Protein AF-A0A352HRP2-F1 (afdb_monomer_lite)

Foldseek 3Di:
DDPLQVLLQLLLLLLLLVLLQVVLVVQAAEDEDDDPSNVSSVVSVVVDDPVSSVLSNVLSNQCNVVQCVFFVVSRPHDHFYWYKYADDVVVVQVFAQFGIKTATDVVRAIAGEREEEQDDAQDDDDDDLPDQSCCRQQNDGFDPQLNVQCVQLRVVVVVCVVVVDDPVRDDCCPVSPVVSNVVSVVVRLVVVCVVDVCRVVSNCCNRRHPDKHWYWYQNVVVSHIDIDTDCPPVSTRDDDPDDDDDPVPD

Radius of gyration: 22.16 Å; chains: 1; bounding box: 52×43×59 Å

Structure (mmCIF, N/CA/C/O backbone):
data_AF-A0A352HRP2-F1
#
_entry.id   AF-A0A352HRP2-F1
#
loop_
_atom_site.group_PDB
_atom_site.id
_atom_site.type_symbol
_atom_site.label_atom_id
_atom_site.label_alt_id
_atom_site.label_comp_id
_atom_site.label_asym_id
_atom_site.label_entity_id
_atom_site.label_seq_id
_atom_site.pdbx_PDB_ins_code
_atom_site.Cartn_x
_atom_site.Cartn_y
_atom_site.Cartn_z
_atom_site.occupancy
_atom_site.B_iso_or_equiv
_atom_site.auth_seq_id
_atom_site.auth_comp_id
_atom_site.auth_asym_id
_atom_site.auth_atom_id
_atom_site.pdbx_PDB_model_num
ATOM 1 N N . MET A 1 1 ? -6.940 12.998 6.290 1.00 49.03 1 MET A N 1
ATOM 2 C CA . MET A 1 1 ? -5.876 13.342 5.322 1.00 49.03 1 MET A CA 1
ATOM 3 C C . MET A 1 1 ? -6.320 14.594 4.595 1.00 49.03 1 MET A C 1
ATOM 5 O O . MET A 1 1 ? -7.500 14.680 4.282 1.00 49.03 1 MET A O 1
ATOM 9 N N . SER A 1 2 ? -5.443 15.579 4.404 1.00 55.41 2 SER A N 1
ATOM 10 C CA . SER A 1 2 ? -5.774 16.755 3.590 1.00 55.41 2 SER A CA 1
ATOM 11 C C . SER A 1 2 ? -5.781 16.376 2.104 1.00 55.41 2 SER A C 1
ATOM 13 O O . SER A 1 2 ? -5.046 15.472 1.700 1.00 55.41 2 SER A O 1
ATOM 15 N N . SER A 1 3 ? -6.570 17.076 1.286 1.00 65.19 3 SER A N 1
ATOM 16 C CA . SER A 1 3 ? -6.566 16.924 -0.181 1.00 65.19 3 SER A CA 1
ATOM 17 C C . SER A 1 3 ? -5.154 17.057 -0.767 1.00 65.19 3 SER A C 1
ATOM 19 O O . SER A 1 3 ? -4.771 16.294 -1.647 1.00 65.19 3 SER A O 1
ATOM 21 N N . LYS A 1 4 ? -4.339 17.953 -0.193 1.00 72.00 4 LYS A N 1
ATOM 22 C CA . LYS A 1 4 ? -2.936 18.164 -0.569 1.00 72.00 4 LYS A CA 1
ATOM 23 C C . LYS A 1 4 ? -2.068 16.917 -0.369 1.00 72.00 4 LYS A C 1
ATOM 25 O O . LYS A 1 4 ? -1.316 16.566 -1.266 1.00 72.00 4 LYS A O 1
ATOM 30 N N . SER A 1 5 ? -2.181 16.226 0.770 1.00 70.19 5 SER A N 1
ATOM 31 C CA . SER A 1 5 ? -1.398 15.003 1.022 1.00 70.19 5 SER A CA 1
ATOM 32 C C . SER A 1 5 ? -1.780 13.869 0.072 1.00 70.19 5 SER A C 1
ATOM 34 O O . SER A 1 5 ? -0.910 13.102 -0.326 1.00 70.19 5 SER A O 1
ATOM 36 N N . ASN A 1 6 ? -3.063 13.763 -0.280 1.00 77.81 6 ASN A N 1
ATOM 37 C CA . ASN A 1 6 ? -3.549 12.727 -1.186 1.00 77.81 6 ASN A CA 1
ATOM 38 C C . ASN A 1 6 ? -3.064 12.964 -2.625 1.00 77.81 6 ASN A C 1
ATOM 40 O O . ASN A 1 6 ? -2.582 12.047 -3.280 1.00 77.81 6 ASN A O 1
ATOM 44 N N . ASN A 1 7 ? -3.120 14.216 -3.090 1.00 86.19 7 ASN A N 1
ATOM 45 C CA . ASN A 1 7 ? -2.631 14.578 -4.420 1.00 86.19 7 ASN A CA 1
ATOM 46 C C . ASN A 1 7 ? -1.117 14.380 -4.548 1.00 86.19 7 ASN A C 1
ATOM 48 O O . ASN A 1 7 ? -0.657 13.904 -5.574 1.00 86.19 7 ASN A O 1
ATOM 52 N N . GLN A 1 8 ? -0.343 14.683 -3.504 1.00 89.88 8 GLN A N 1
ATOM 53 C CA . GLN A 1 8 ? 1.105 14.452 -3.512 1.00 89.88 8 GLN A CA 1
ATOM 54 C C . GLN A 1 8 ? 1.446 12.954 -3.604 1.00 89.88 8 GLN A C 1
ATOM 56 O O . GLN A 1 8 ? 2.334 12.584 -4.361 1.00 89.88 8 GLN A O 1
ATOM 61 N N . GLY A 1 9 ? 0.706 12.081 -2.905 1.00 91.44 9 GLY A N 1
ATOM 62 C CA . GLY A 1 9 ? 0.859 10.625 -3.047 1.00 91.44 9 GLY A CA 1
ATOM 63 C C . GLY A 1 9 ? 0.605 10.149 -4.479 1.00 91.44 9 GLY A C 1
ATOM 64 O O . GLY A 1 9 ? 1.473 9.531 -5.084 1.00 91.44 9 GLY A O 1
ATOM 65 N N . ARG A 1 10 ? -0.529 10.553 -5.061 1.00 93.88 10 ARG A N 1
ATOM 66 C CA . ARG A 1 10 ? -0.912 10.202 -6.438 1.00 93.88 10 ARG A CA 1
ATOM 67 C C . ARG A 1 10 ? 0.035 10.757 -7.501 1.00 93.88 10 ARG A C 1
ATOM 69 O O . ARG A 1 10 ? 0.346 10.088 -8.479 1.00 93.88 10 ARG A O 1
ATOM 76 N N . ALA A 1 11 ? 0.529 11.976 -7.314 1.00 96.06 11 ALA A N 1
ATOM 77 C CA . ALA A 1 11 ? 1.538 12.542 -8.200 1.00 96.06 11 ALA A CA 1
ATOM 78 C C . ALA A 1 11 ? 2.861 11.759 -8.125 1.00 96.06 11 ALA A C 1
ATOM 80 O O . ALA A 1 11 ? 3.539 11.592 -9.138 1.00 96.06 11 ALA A O 1
ATOM 81 N N . TYR A 1 12 ? 3.220 11.248 -6.945 1.00 96.00 12 TYR A N 1
ATOM 82 C CA . TYR A 1 12 ? 4.397 10.401 -6.782 1.00 96.00 12 TYR A CA 1
ATOM 83 C C . TYR A 1 12 ? 4.200 9.007 -7.399 1.00 96.00 12 TYR A C 1
ATOM 85 O O . TYR A 1 12 ? 5.107 8.514 -8.061 1.00 96.00 12 TYR A O 1
ATOM 93 N N . GLU A 1 13 ? 3.004 8.412 -7.298 1.00 96.88 13 GLU A N 1
ATOM 94 C CA . GLU A 1 13 ? 2.640 7.188 -8.037 1.00 96.88 13 GLU A CA 1
ATOM 95 C C . GLU A 1 13 ? 2.830 7.367 -9.550 1.00 96.88 13 GLU A C 1
ATOM 97 O O . GLU A 1 13 ? 3.444 6.521 -10.199 1.00 96.88 13 GLU A O 1
ATOM 102 N N . TYR A 1 14 ? 2.381 8.499 -10.106 1.00 98.00 14 TYR A N 1
ATOM 103 C CA . TYR A 1 14 ? 2.608 8.831 -11.514 1.00 98.00 14 TYR A CA 1
ATOM 104 C C . TYR A 1 14 ? 4.106 8.886 -11.852 1.00 98.00 14 TYR A C 1
ATOM 106 O O . TYR A 1 14 ? 4.542 8.264 -12.818 1.00 98.00 14 TYR A O 1
ATOM 114 N N . ALA A 1 15 ? 4.910 9.579 -11.040 1.00 97.81 15 ALA A N 1
ATOM 115 C CA . ALA A 1 15 ? 6.357 9.668 -11.243 1.00 97.81 15 ALA A CA 1
ATOM 116 C C . ALA A 1 15 ? 7.042 8.291 -11.204 1.00 97.81 15 ALA A C 1
ATOM 118 O O . ALA A 1 15 ? 7.870 7.992 -12.062 1.00 97.81 15 ALA A O 1
ATOM 119 N N . CYS A 1 16 ? 6.675 7.441 -10.240 1.00 98.12 16 CYS A N 1
ATOM 120 C CA . CYS A 1 16 ? 7.191 6.078 -10.115 1.00 98.12 16 CYS A CA 1
ATOM 121 C C . CYS A 1 16 ? 6.822 5.200 -11.313 1.00 98.12 16 CYS A C 1
ATOM 123 O O . CYS A 1 16 ? 7.682 4.474 -11.804 1.00 98.12 16 CYS A O 1
ATOM 125 N N . LEU A 1 17 ? 5.581 5.281 -11.802 1.00 98.56 17 LEU A N 1
ATOM 126 C CA . LEU A 1 17 ? 5.139 4.514 -12.967 1.00 98.56 17 LEU A CA 1
ATOM 127 C C . LEU A 1 17 ? 5.932 4.883 -14.224 1.00 98.56 17 LEU A C 1
ATOM 129 O O . LEU A 1 17 ? 6.364 3.994 -14.951 1.00 98.56 17 LEU A O 1
ATOM 133 N N . HIS A 1 18 ? 6.128 6.180 -14.472 1.00 98.56 18 HIS A N 1
ATOM 134 C CA . HIS A 1 18 ? 6.875 6.652 -15.642 1.00 98.56 18 HIS A CA 1
ATOM 135 C C . HIS A 1 18 ? 8.368 6.345 -15.531 1.00 98.56 18 HIS A C 1
ATOM 137 O O . HIS A 1 18 ? 8.940 5.831 -16.481 1.00 98.56 18 HIS A O 1
ATOM 143 N N . ALA A 1 19 ? 8.985 6.538 -14.359 1.00 98.12 19 ALA A N 1
ATOM 144 C CA . ALA A 1 19 ? 10.383 6.152 -14.151 1.00 98.12 19 ALA A CA 1
ATOM 145 C C . ALA A 1 19 ? 10.606 4.645 -14.364 1.00 98.12 19 ALA A C 1
ATOM 147 O O . ALA A 1 19 ? 11.613 4.244 -14.945 1.00 98.12 19 ALA A O 1
ATOM 148 N N . LEU A 1 20 ? 9.656 3.816 -13.920 1.00 98.25 20 LEU A N 1
ATOM 149 C CA . LEU A 1 20 ? 9.670 2.380 -14.167 1.00 98.25 20 LEU A CA 1
ATOM 150 C C . LEU A 1 20 ? 9.515 2.066 -15.656 1.00 98.25 20 LEU A C 1
ATOM 152 O O . LEU A 1 20 ? 10.282 1.269 -16.187 1.00 98.25 20 LEU A O 1
ATOM 156 N N . HIS A 1 21 ? 8.551 2.690 -16.333 1.00 98.38 21 HIS A N 1
ATOM 157 C CA . HIS A 1 21 ? 8.329 2.485 -17.764 1.00 98.38 21 HIS A CA 1
ATOM 158 C C . HIS A 1 21 ? 9.554 2.860 -18.595 1.00 98.38 21 HIS A C 1
ATOM 160 O O . HIS A 1 21 ? 9.981 2.042 -19.408 1.00 98.38 21 HIS A O 1
ATOM 166 N N . ASP A 1 22 ? 10.155 4.021 -18.346 1.00 97.94 22 ASP A N 1
ATOM 167 C CA . ASP A 1 22 ? 11.360 4.480 -19.041 1.00 97.94 22 ASP A CA 1
ATOM 168 C C . ASP A 1 22 ? 12.529 3.507 -18.823 1.00 97.94 22 ASP A C 1
ATOM 170 O O . ASP A 1 22 ? 13.188 3.085 -19.776 1.00 97.94 22 ASP A O 1
ATOM 174 N N . ALA A 1 23 ? 12.761 3.100 -17.568 1.00 97.00 23 ALA A N 1
ATOM 175 C CA . ALA A 1 23 ? 13.856 2.201 -17.213 1.00 97.00 23 ALA A CA 1
ATOM 176 C C . ALA A 1 23 ? 13.685 0.793 -17.807 1.00 97.00 23 ALA A C 1
ATOM 178 O O . ALA A 1 23 ? 14.658 0.203 -18.271 1.00 97.00 23 ALA A O 1
ATOM 179 N N . VAL A 1 24 ? 12.463 0.251 -17.818 1.00 96.50 24 VAL A N 1
ATOM 180 C CA . VAL A 1 24 ? 12.182 -1.066 -18.412 1.00 96.50 24 VAL A CA 1
ATOM 181 C C . VAL A 1 24 ? 12.226 -0.999 -19.939 1.00 96.50 24 VAL A C 1
ATOM 183 O O . VAL A 1 24 ? 12.806 -1.886 -20.562 1.00 96.50 24 VAL A O 1
ATOM 186 N N . SER A 1 25 ? 11.677 0.059 -20.545 1.00 96.62 25 SER A N 1
ATOM 187 C CA . SER A 1 25 ? 11.631 0.231 -22.007 1.00 96.62 25 SER A CA 1
ATOM 188 C C . SER A 1 25 ? 13.016 0.358 -22.641 1.00 96.62 25 SER A C 1
ATOM 190 O O . SER A 1 25 ? 13.181 0.060 -23.822 1.00 96.62 25 SER A O 1
ATOM 192 N N . ALA A 1 26 ? 14.026 0.762 -21.865 1.00 95.12 26 ALA A N 1
ATOM 193 C CA . ALA A 1 26 ? 15.423 0.743 -22.292 1.00 95.12 26 ALA A CA 1
ATOM 194 C C . ALA A 1 26 ? 16.007 -0.680 -22.425 1.00 95.12 26 ALA A C 1
ATOM 196 O O . ALA A 1 26 ? 17.040 -0.854 -23.068 1.00 95.12 26 ALA A O 1
ATOM 197 N N . LEU A 1 27 ? 15.372 -1.687 -21.815 1.00 93.44 27 LEU A N 1
ATOM 198 C CA . LEU A 1 27 ? 15.860 -3.068 -21.742 1.00 93.44 27 LEU A CA 1
ATOM 199 C C . LEU A 1 27 ? 15.003 -4.044 -22.556 1.00 93.44 27 LEU A C 1
ATOM 201 O O . LEU A 1 27 ? 15.537 -4.978 -23.151 1.00 93.44 27 LEU A O 1
ATOM 205 N N . ARG A 1 28 ? 13.679 -3.859 -22.555 1.00 94.38 28 ARG A N 1
ATOM 206 C CA . ARG A 1 28 ? 12.708 -4.768 -23.180 1.00 94.38 28 ARG A CA 1
ATOM 207 C C . ARG A 1 28 ? 11.367 -4.070 -23.450 1.00 94.38 28 ARG A C 1
ATOM 209 O O . ARG A 1 28 ? 11.132 -2.987 -22.915 1.00 94.38 28 ARG A O 1
ATOM 216 N N . PRO A 1 29 ? 10.447 -4.676 -24.221 1.00 96.69 29 PRO A N 1
ATOM 217 C CA . PRO A 1 29 ? 9.126 -4.098 -24.445 1.00 96.69 29 PRO A CA 1
ATOM 218 C C . PRO A 1 29 ? 8.336 -3.907 -23.139 1.00 96.69 29 PRO A C 1
ATOM 220 O O . PRO A 1 29 ? 8.137 -4.845 -22.362 1.00 96.69 29 PRO A O 1
ATOM 223 N N . ALA A 1 30 ? 7.835 -2.692 -22.923 1.00 97.44 30 ALA A N 1
ATOM 224 C CA . ALA A 1 30 ? 6.934 -2.358 -21.827 1.00 97.44 30 ALA A CA 1
ATOM 225 C C . ALA A 1 30 ? 5.924 -1.293 -22.251 1.00 97.44 30 ALA A C 1
ATOM 227 O O . ALA A 1 30 ? 6.210 -0.425 -23.079 1.00 97.44 30 ALA A O 1
ATOM 228 N N . GLN A 1 31 ? 4.741 -1.338 -21.646 1.00 98.00 31 GLN A N 1
ATOM 229 C CA . GLN A 1 31 ? 3.686 -0.366 -21.892 1.00 98.00 31 GLN A CA 1
ATOM 230 C C . GLN A 1 31 ? 3.001 0.057 -20.598 1.00 98.00 31 GLN A C 1
ATOM 232 O O . GLN A 1 31 ? 2.797 -0.746 -19.685 1.00 98.00 31 GLN A O 1
ATOM 237 N N . ILE A 1 32 ? 2.592 1.322 -20.555 1.00 98.56 32 ILE A N 1
ATOM 238 C CA . ILE A 1 32 ? 1.683 1.813 -19.527 1.00 98.56 32 ILE A CA 1
ATOM 239 C C . ILE A 1 32 ? 0.249 1.522 -19.968 1.00 98.56 32 ILE A C 1
ATOM 241 O O . ILE A 1 32 ? -0.206 2.024 -20.995 1.00 98.56 32 ILE A O 1
ATOM 245 N N . VAL A 1 33 ? -0.479 0.746 -19.168 1.00 97.69 33 VAL A N 1
ATOM 246 C CA . VAL A 1 33 ? -1.916 0.531 -19.355 1.00 97.69 33 VAL A CA 1
ATOM 247 C C . VAL A 1 33 ? -2.664 1.614 -18.580 1.00 97.69 33 VAL A C 1
ATOM 249 O O . VAL A 1 33 ? -2.599 1.686 -17.352 1.00 97.69 33 VAL A O 1
ATOM 252 N N . THR A 1 34 ? -3.359 2.494 -19.299 1.00 96.69 34 THR A N 1
ATOM 253 C CA . 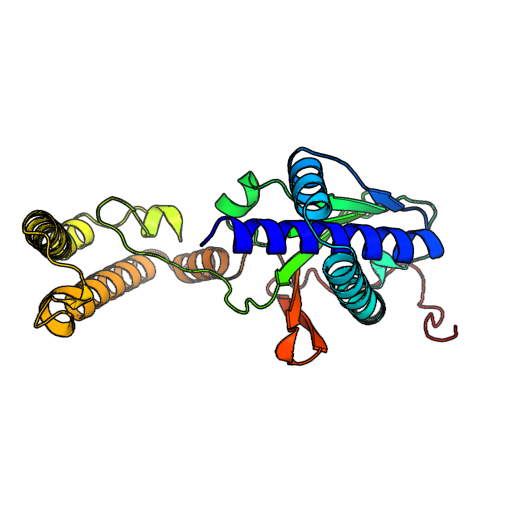THR A 1 34 ? -4.072 3.630 -18.704 1.00 96.69 34 THR A CA 1
ATOM 254 C C . THR A 1 34 ? -5.464 3.232 -18.209 1.00 96.69 34 THR A C 1
ATOM 256 O O . THR A 1 34 ? -6.135 2.365 -18.769 1.00 96.69 34 THR A O 1
ATOM 259 N N . ASN A 1 35 ? -5.900 3.862 -17.119 1.00 95.00 35 ASN A N 1
ATOM 260 C CA . ASN A 1 35 ? -7.219 3.698 -16.509 1.00 95.00 35 ASN A CA 1
ATOM 261 C C . ASN A 1 35 ? -7.581 4.964 -15.699 1.00 95.00 35 ASN A C 1
ATOM 263 O O . ASN A 1 35 ? -6.801 5.912 -15.632 1.00 95.00 35 ASN A O 1
ATOM 267 N N . GLY A 1 36 ? -8.736 4.975 -15.025 1.00 94.88 36 GLY A N 1
ATOM 268 C CA . GLY A 1 36 ? -9.158 6.139 -14.232 1.00 94.88 36 GLY A CA 1
ATOM 269 C C . GLY A 1 36 ? -8.197 6.528 -13.092 1.00 94.88 36 GLY A C 1
ATOM 270 O O . GLY A 1 36 ? -8.068 7.716 -12.779 1.00 94.88 36 GLY A O 1
ATOM 271 N N . SER A 1 37 ? -7.481 5.566 -12.494 1.00 94.75 37 SER A N 1
ATOM 272 C CA . SER A 1 37 ? -6.441 5.864 -11.496 1.00 94.75 37 SER A CA 1
ATOM 273 C C . SER A 1 37 ? -5.237 6.546 -12.133 1.00 94.75 37 SER A C 1
ATOM 275 O O . SER A 1 37 ? -4.736 7.524 -11.581 1.00 94.75 37 SER A O 1
ATOM 277 N N . TYR A 1 38 ? -4.819 6.100 -13.322 1.00 97.19 38 TYR A N 1
ATOM 278 C CA . TYR A 1 38 ? -3.782 6.775 -14.102 1.00 97.19 38 TYR A CA 1
ATOM 279 C C . TYR A 1 38 ? -4.152 8.234 -14.389 1.00 97.19 38 TYR A C 1
ATOM 281 O O . TYR A 1 38 ? -3.348 9.129 -14.134 1.00 97.19 38 TYR A O 1
ATOM 289 N N . ASP A 1 39 ? -5.377 8.497 -14.852 1.00 96.88 39 ASP A N 1
ATOM 290 C CA . ASP A 1 39 ? -5.823 9.860 -15.169 1.00 96.88 39 ASP A CA 1
ATOM 291 C C . ASP A 1 39 ? -5.860 10.756 -13.924 1.00 96.88 39 ASP A C 1
ATOM 293 O O . ASP A 1 39 ? -5.476 11.931 -13.963 1.00 96.88 39 ASP A O 1
ATOM 297 N N . THR A 1 40 ? -6.261 10.188 -12.785 1.00 95.19 40 THR A N 1
ATOM 298 C CA . THR A 1 40 ? -6.261 10.888 -11.496 1.00 95.19 40 THR A CA 1
ATOM 299 C C . THR A 1 40 ? -4.836 11.212 -11.040 1.00 95.19 40 THR A C 1
ATOM 301 O O . THR A 1 40 ? -4.560 12.338 -10.617 1.00 95.19 40 THR A O 1
ATOM 304 N N . ALA A 1 41 ? -3.916 10.253 -11.154 1.00 96.50 41 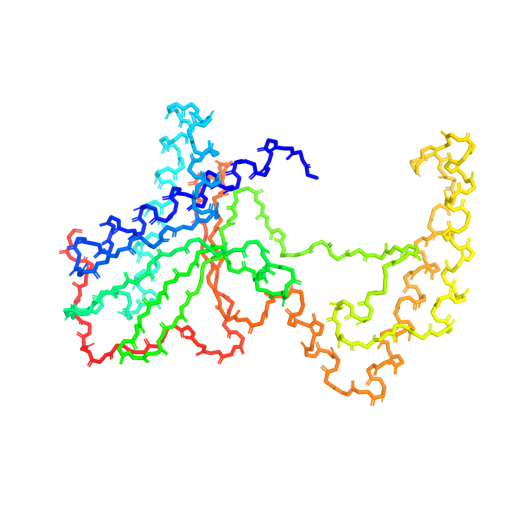ALA A N 1
ATOM 305 C CA . ALA A 1 41 ? -2.509 10.424 -10.810 1.00 96.50 41 ALA A CA 1
ATOM 306 C C . ALA A 1 41 ? -1.817 11.450 -11.717 1.00 96.50 41 ALA A C 1
ATOM 308 O O . ALA A 1 41 ? -1.120 12.339 -11.227 1.00 96.50 41 ALA A O 1
ATOM 309 N N . LYS A 1 42 ? -2.100 11.406 -13.023 1.00 97.94 42 LYS A N 1
ATOM 310 C CA . LYS A 1 42 ? -1.645 12.399 -14.000 1.00 97.94 42 LYS A CA 1
ATOM 311 C C . LYS A 1 42 ? -2.154 13.794 -13.661 1.00 97.94 42 LYS A C 1
ATOM 313 O O . LYS A 1 42 ? -1.384 14.747 -13.643 1.00 97.94 42 LYS A O 1
ATOM 318 N N . THR A 1 43 ? -3.440 13.923 -13.346 1.00 96.75 43 THR A N 1
ATOM 319 C CA . THR A 1 43 ? -4.020 15.212 -12.949 1.00 96.75 43 THR A CA 1
ATOM 320 C C . THR A 1 43 ? -3.319 15.763 -11.712 1.00 96.75 43 THR A C 1
ATOM 322 O O . THR A 1 43 ? -2.964 16.938 -11.681 1.00 96.75 43 THR A O 1
ATOM 325 N N . ALA A 1 44 ? -3.060 14.918 -10.710 1.00 96.00 44 ALA A N 1
ATOM 326 C CA . ALA A 1 44 ? -2.321 15.318 -9.520 1.00 96.00 44 ALA A CA 1
ATOM 327 C C . ALA A 1 44 ? -0.880 15.749 -9.849 1.00 96.00 44 ALA A C 1
ATOM 329 O O . ALA A 1 44 ? -0.432 16.786 -9.356 1.00 96.00 44 ALA A O 1
ATOM 330 N N . TRP A 1 45 ? -0.186 15.014 -10.721 1.00 97.44 45 TRP A N 1
ATOM 331 C CA . TRP A 1 45 ? 1.143 15.370 -11.221 1.00 97.44 45 TRP A CA 1
ATOM 332 C C . TRP A 1 45 ? 1.171 16.744 -11.892 1.00 97.44 45 TRP A C 1
ATOM 334 O O . TRP A 1 45 ? 2.064 17.544 -11.617 1.00 97.44 45 TRP A O 1
ATOM 344 N N . GLU A 1 46 ? 0.175 17.067 -12.718 1.00 96.75 46 GLU A N 1
ATOM 345 C CA . GLU A 1 46 ? 0.125 18.364 -13.400 1.00 96.75 46 GLU A CA 1
ATOM 346 C C . GLU A 1 46 ? -0.117 19.556 -12.467 1.00 96.75 46 GLU A C 1
ATOM 348 O O . GLU A 1 46 ? 0.189 20.687 -12.836 1.00 96.75 46 GLU A O 1
ATOM 353 N N . THR A 1 47 ? -0.586 19.325 -11.237 1.00 95.31 47 THR A N 1
ATOM 354 C CA . THR A 1 47 ? -0.694 20.393 -10.227 1.00 95.31 47 THR A CA 1
ATOM 355 C C . THR A 1 47 ? 0.633 20.744 -9.550 1.00 95.31 47 THR A C 1
ATOM 357 O O . THR A 1 47 ? 0.701 21.757 -8.851 1.00 95.31 47 THR A O 1
ATOM 360 N N . LEU A 1 48 ? 1.677 19.929 -9.734 1.00 94.25 48 LEU A N 1
ATOM 361 C CA . LEU A 1 48 ? 2.988 20.150 -9.128 1.00 94.25 48 LEU A CA 1
ATOM 362 C C . LEU A 1 48 ? 3.783 21.241 -9.851 1.00 94.25 48 LEU A C 1
ATOM 364 O O . LEU A 1 48 ? 3.768 21.361 -11.078 1.00 94.25 48 LEU A O 1
ATOM 368 N N . THR A 1 49 ? 4.566 21.991 -9.079 1.00 95.19 49 THR A N 1
ATOM 369 C CA . THR A 1 49 ? 5.579 22.907 -9.611 1.00 95.19 49 THR A CA 1
ATOM 370 C C . THR A 1 49 ? 6.714 22.144 -10.300 1.00 95.19 49 THR A C 1
ATOM 372 O O . THR A 1 49 ? 6.966 20.973 -10.015 1.00 95.19 49 THR A O 1
ATOM 375 N N . GLY A 1 50 ? 7.471 22.817 -11.174 1.00 95.94 50 GLY A N 1
ATOM 376 C CA . GLY A 1 50 ? 8.631 22.202 -11.833 1.00 95.94 50 GLY A CA 1
ATOM 377 C C . GLY A 1 50 ? 9.678 21.662 -10.848 1.00 95.94 50 GLY A C 1
ATOM 378 O O . GLY A 1 50 ? 10.253 20.605 -11.082 1.00 95.94 50 GLY A O 1
ATOM 379 N N . ALA A 1 51 ? 9.881 22.340 -9.714 1.00 93.19 51 ALA A N 1
ATOM 380 C CA . ALA A 1 51 ? 10.788 21.872 -8.667 1.00 93.19 51 ALA A CA 1
ATOM 381 C C . ALA A 1 51 ? 10.285 20.582 -7.993 1.00 93.19 51 ALA A C 1
ATOM 383 O O . ALA A 1 51 ? 11.064 19.648 -7.814 1.00 93.19 51 ALA A O 1
ATOM 384 N N . GLU A 1 52 ? 8.990 20.503 -7.665 1.00 92.94 52 GLU A N 1
ATOM 385 C CA . GLU A 1 52 ? 8.375 19.293 -7.099 1.00 92.94 52 GLU A CA 1
ATOM 386 C C . GLU A 1 52 ? 8.445 18.117 -8.083 1.00 92.94 52 GLU A C 1
ATOM 388 O O . GLU A 1 52 ? 8.878 17.031 -7.698 1.00 92.94 52 GLU A O 1
ATOM 393 N N . LYS A 1 53 ? 8.114 18.343 -9.365 1.00 96.06 53 LYS A N 1
ATOM 394 C CA . LYS A 1 53 ? 8.228 17.321 -10.420 1.00 96.06 53 LYS A CA 1
ATOM 395 C C . LYS A 1 53 ? 9.653 16.764 -10.513 1.00 96.06 53 LYS A C 1
ATOM 397 O O . LYS A 1 53 ? 9.834 15.551 -10.545 1.00 96.06 53 LYS A O 1
ATOM 402 N N . THR A 1 54 ? 10.667 17.630 -10.487 1.00 94.75 54 THR A N 1
ATOM 403 C CA . THR A 1 54 ? 12.079 17.210 -10.510 1.00 94.75 54 THR A CA 1
ATOM 404 C C . THR A 1 54 ? 12.452 16.364 -9.293 1.00 94.75 54 THR A C 1
ATOM 406 O O . THR A 1 54 ? 13.085 15.322 -9.448 1.00 94.75 54 THR A O 1
ATOM 409 N N . ILE A 1 55 ? 12.046 16.772 -8.085 1.00 92.25 55 ILE A N 1
ATOM 410 C CA . ILE A 1 55 ? 12.323 16.008 -6.857 1.00 92.25 55 ILE A CA 1
ATOM 411 C C . ILE A 1 55 ? 11.695 14.612 -6.942 1.00 92.25 55 ILE A C 1
ATOM 413 O O . ILE A 1 55 ? 12.357 13.616 -6.648 1.00 92.25 55 ILE A O 1
ATOM 417 N N . PHE A 1 56 ? 10.442 14.533 -7.387 1.00 95.12 56 PHE A N 1
ATOM 418 C CA . PHE A 1 56 ? 9.713 13.272 -7.494 1.00 95.12 56 PHE A CA 1
ATOM 419 C C . PHE A 1 56 ? 10.327 12.353 -8.547 1.00 95.12 56 PHE A C 1
ATOM 421 O O . PHE A 1 56 ? 10.500 11.167 -8.277 1.00 95.12 56 PHE A O 1
ATOM 428 N N . ALA A 1 57 ? 10.715 12.893 -9.705 1.00 95.25 57 ALA A N 1
ATOM 429 C CA . ALA A 1 57 ? 11.370 12.131 -10.762 1.00 95.25 57 ALA A CA 1
ATOM 430 C C . ALA A 1 57 ? 12.710 11.537 -10.295 1.00 95.25 57 ALA A C 1
ATOM 432 O O . ALA A 1 57 ? 12.936 10.341 -10.458 1.00 95.25 57 ALA A O 1
ATOM 433 N N . ILE A 1 58 ? 13.565 12.336 -9.641 1.00 93.69 58 ILE A N 1
ATOM 434 C CA . ILE A 1 58 ? 14.853 11.863 -9.104 1.00 93.69 58 ILE A CA 1
ATOM 435 C C . ILE A 1 58 ? 14.632 10.771 -8.050 1.00 93.69 58 ILE A C 1
ATOM 437 O O . ILE A 1 58 ? 15.297 9.733 -8.070 1.00 93.69 58 ILE A O 1
ATOM 441 N N . SER A 1 59 ? 13.684 10.984 -7.134 1.00 94.00 59 SER A N 1
ATOM 442 C CA . SER A 1 59 ? 13.356 9.986 -6.115 1.00 94.00 59 SER A CA 1
ATOM 443 C C . SER A 1 59 ? 12.848 8.687 -6.745 1.00 94.00 59 SER A C 1
ATOM 445 O O . SER A 1 59 ? 13.352 7.615 -6.408 1.00 94.00 59 SER A O 1
ATOM 447 N N . ALA A 1 60 ? 11.920 8.764 -7.699 1.00 95.25 60 ALA A N 1
ATOM 448 C CA . ALA A 1 60 ? 11.399 7.600 -8.405 1.00 95.25 60 ALA A CA 1
ATOM 449 C C . ALA A 1 60 ? 12.509 6.821 -9.135 1.00 95.25 60 ALA A C 1
ATOM 451 O O . ALA A 1 60 ? 12.619 5.606 -8.975 1.00 95.25 60 ALA A O 1
ATOM 452 N N . GLN A 1 61 ? 13.386 7.520 -9.859 1.00 94.88 61 GLN A N 1
ATOM 453 C CA . GLN A 1 61 ? 14.511 6.917 -10.581 1.00 94.88 61 GLN A CA 1
ATOM 454 C C . GLN A 1 61 ? 15.493 6.199 -9.646 1.00 94.88 61 GLN A C 1
ATOM 456 O O . GLN A 1 61 ? 15.958 5.105 -9.965 1.00 94.88 61 GLN A O 1
ATOM 461 N N . SER A 1 62 ? 15.767 6.759 -8.463 1.00 92.88 62 SER A N 1
ATOM 462 C CA . SER A 1 62 ? 16.720 6.174 -7.506 1.00 92.88 62 SER A CA 1
ATOM 463 C C . SER A 1 62 ? 16.338 4.771 -7.007 1.00 92.88 62 SER A C 1
ATOM 465 O O . SER A 1 62 ? 17.203 4.030 -6.542 1.00 92.88 62 SER A O 1
ATOM 467 N N . ALA A 1 63 ? 15.063 4.382 -7.120 1.00 92.44 63 ALA A N 1
ATOM 468 C CA . ALA A 1 63 ? 14.585 3.062 -6.718 1.00 92.44 63 ALA A CA 1
ATOM 469 C C . ALA A 1 63 ? 14.784 1.975 -7.794 1.00 92.44 63 ALA A C 1
ATOM 471 O O . ALA A 1 63 ? 14.766 0.789 -7.462 1.00 92.44 63 ALA A O 1
ATOM 472 N N . MET A 1 64 ? 14.979 2.347 -9.066 1.00 94.56 64 MET A N 1
ATOM 473 C CA . MET A 1 64 ? 14.871 1.407 -10.192 1.00 94.56 64 MET A CA 1
ATOM 474 C C . MET A 1 64 ? 15.962 0.334 -10.186 1.00 94.56 64 MET A C 1
ATOM 476 O O . MET A 1 64 ? 15.653 -0.850 -10.281 1.00 94.56 64 MET A O 1
ATOM 480 N N . ALA A 1 65 ? 17.226 0.723 -9.992 1.00 92.69 65 ALA A N 1
ATOM 481 C CA . ALA A 1 65 ? 18.345 -0.223 -9.980 1.00 92.69 65 ALA A CA 1
ATOM 482 C C . ALA A 1 65 ? 18.191 -1.290 -8.881 1.00 92.69 65 ALA A C 1
ATOM 484 O O . ALA A 1 65 ? 18.393 -2.479 -9.124 1.00 92.69 65 ALA A O 1
ATOM 485 N N . THR A 1 66 ? 17.774 -0.872 -7.682 1.00 94.19 66 THR A N 1
ATOM 486 C CA . THR A 1 66 ? 17.509 -1.787 -6.566 1.00 94.19 66 THR A CA 1
ATOM 487 C C . THR A 1 66 ? 16.328 -2.703 -6.876 1.00 94.19 66 THR A C 1
ATOM 489 O O . THR A 1 66 ? 16.432 -3.905 -6.656 1.00 94.19 66 THR A O 1
ATOM 492 N N . LEU A 1 67 ? 15.230 -2.174 -7.428 1.00 95.88 67 LEU A N 1
ATOM 493 C CA . LEU A 1 67 ? 14.073 -2.985 -7.816 1.00 95.88 67 LEU A CA 1
ATOM 494 C C . LEU A 1 67 ? 14.457 -4.058 -8.849 1.00 95.88 67 LEU A C 1
ATOM 496 O O . LEU A 1 67 ? 14.110 -5.221 -8.676 1.00 95.88 67 LEU A O 1
ATOM 500 N N . PHE A 1 68 ? 15.227 -3.698 -9.878 1.00 95.00 68 PHE A N 1
ATOM 501 C CA . PHE A 1 68 ? 15.667 -4.630 -10.924 1.00 95.00 68 PHE A CA 1
ATOM 502 C C . PHE A 1 68 ? 16.624 -5.702 -10.398 1.00 95.00 68 PHE A C 1
ATOM 504 O O . PHE A 1 68 ? 16.548 -6.856 -10.814 1.00 95.00 68 PHE A O 1
ATOM 511 N N . ALA A 1 69 ? 17.494 -5.351 -9.448 1.00 92.88 69 ALA A N 1
ATOM 512 C CA . ALA A 1 69 ? 18.355 -6.323 -8.779 1.00 92.88 69 ALA A CA 1
ATOM 513 C C . ALA A 1 69 ? 17.558 -7.329 -7.928 1.00 92.88 69 ALA A C 1
ATOM 515 O O . ALA A 1 69 ? 18.000 -8.461 -7.737 1.00 92.88 69 ALA A O 1
ATOM 516 N N . MET A 1 70 ? 16.399 -6.920 -7.406 1.00 94.12 70 MET A N 1
ATOM 517 C CA . MET A 1 70 ? 15.528 -7.767 -6.590 1.00 94.12 70 MET A CA 1
ATOM 518 C C . MET A 1 70 ? 14.552 -8.609 -7.420 1.00 94.12 70 MET A C 1
ATOM 520 O O . MET A 1 70 ? 14.106 -9.643 -6.929 1.00 94.12 70 MET A O 1
ATOM 524 N N . GLU A 1 71 ? 14.218 -8.182 -8.641 1.00 95.12 71 GLU A N 1
ATOM 525 C CA . GLU A 1 71 ? 13.185 -8.805 -9.473 1.00 95.12 71 GLU A CA 1
ATOM 526 C C . GLU A 1 71 ? 13.671 -9.098 -10.900 1.00 95.12 71 GLU A C 1
ATOM 528 O O . GLU A 1 71 ? 13.455 -8.304 -11.823 1.00 95.12 71 GLU A O 1
ATOM 533 N N . PRO A 1 72 ? 14.294 -10.268 -11.129 1.00 92.81 72 PRO A N 1
ATOM 534 C CA . PRO A 1 72 ? 14.889 -10.610 -12.423 1.00 92.81 72 PRO A CA 1
ATOM 535 C C . PRO A 1 72 ? 13.886 -10.697 -13.570 1.00 92.81 72 PRO A C 1
ATOM 537 O O . PRO A 1 72 ? 14.237 -10.428 -14.716 1.00 92.81 72 PRO A O 1
ATOM 540 N N . ASN A 1 73 ? 12.634 -11.057 -13.280 1.00 93.75 73 ASN A N 1
ATOM 541 C CA . ASN A 1 73 ? 11.590 -11.176 -14.298 1.00 93.75 73 ASN A CA 1
ATOM 542 C C . ASN A 1 73 ? 11.232 -9.830 -14.943 1.00 93.75 73 ASN A C 1
ATOM 544 O O . ASN A 1 73 ? 10.685 -9.836 -16.044 1.00 93.75 73 ASN A O 1
ATOM 548 N N . ILE A 1 74 ? 11.557 -8.700 -14.297 1.00 94.75 74 ILE A N 1
ATOM 549 C CA . ILE A 1 74 ? 11.374 -7.360 -14.872 1.00 94.75 74 ILE A CA 1
ATOM 550 C C . ILE A 1 74 ? 12.365 -7.112 -16.009 1.00 94.75 74 ILE A C 1
ATOM 552 O O . ILE A 1 74 ? 12.025 -6.471 -16.995 1.00 94.75 74 ILE A O 1
ATOM 556 N N . VAL A 1 75 ? 13.600 -7.585 -15.867 1.00 93.25 75 VAL A N 1
ATOM 557 C CA . VAL A 1 75 ? 14.714 -7.238 -16.765 1.00 93.25 75 VAL A CA 1
ATOM 558 C C . VAL A 1 75 ? 15.107 -8.368 -17.707 1.00 93.25 75 VAL A C 1
ATOM 560 O O . VAL A 1 75 ? 16.027 -8.218 -18.506 1.00 93.25 75 VAL A O 1
ATOM 563 N N . GLU A 1 76 ? 14.422 -9.507 -17.619 1.00 91.38 76 GLU A N 1
ATOM 564 C CA . GLU A 1 76 ? 14.667 -10.643 -18.496 1.00 91.38 76 GLU A CA 1
ATOM 565 C C . GLU A 1 76 ? 14.498 -10.226 -19.972 1.00 91.38 76 GLU A C 1
ATOM 567 O O . GLU A 1 76 ? 13.445 -9.684 -20.315 1.00 91.38 76 GLU A O 1
ATOM 572 N N . PRO A 1 77 ? 15.494 -10.452 -20.850 1.00 86.31 77 PRO A N 1
ATOM 573 C CA . PRO A 1 77 ? 15.447 -9.991 -22.235 1.00 86.31 77 PRO A CA 1
ATOM 574 C C . PRO A 1 77 ? 14.574 -10.926 -23.077 1.00 86.31 77 PRO A C 1
ATOM 576 O O . PRO A 1 77 ? 15.049 -11.905 -23.654 1.00 86.31 77 PRO A O 1
ATOM 579 N N . THR A 1 78 ? 13.278 -10.635 -23.118 1.00 87.75 78 THR A N 1
ATOM 580 C CA . THR A 1 78 ? 12.279 -11.375 -23.894 1.00 87.75 78 THR A CA 1
ATOM 581 C C . THR A 1 78 ? 11.379 -10.419 -24.673 1.00 87.75 78 THR A C 1
ATOM 583 O O . THR A 1 78 ? 11.218 -9.256 -24.303 1.00 87.75 78 THR A O 1
ATOM 586 N N . ASP A 1 79 ? 10.785 -10.916 -25.759 1.00 89.75 79 ASP A N 1
ATOM 587 C CA . ASP A 1 79 ? 9.969 -10.106 -26.678 1.00 89.75 79 ASP A CA 1
ATOM 588 C C . ASP A 1 79 ? 8.544 -9.841 -26.160 1.00 89.75 79 ASP A C 1
ATOM 590 O O . ASP A 1 79 ? 7.786 -9.075 -26.758 1.00 89.75 79 ASP A O 1
ATOM 594 N N . ASP A 1 80 ? 8.144 -10.477 -25.055 1.00 92.94 80 ASP A N 1
ATOM 595 C CA . ASP A 1 80 ? 6.853 -10.213 -24.434 1.00 92.94 80 ASP A CA 1
ATOM 596 C C . ASP A 1 80 ? 6.846 -8.855 -23.718 1.00 92.94 80 ASP A C 1
ATOM 598 O O . ASP A 1 80 ? 7.853 -8.374 -23.190 1.00 92.94 80 ASP A O 1
ATOM 602 N N . THR A 1 81 ? 5.677 -8.223 -23.713 1.00 95.06 81 THR A N 1
ATOM 603 C CA . THR A 1 81 ? 5.503 -6.869 -23.188 1.00 95.06 81 THR A CA 1
ATOM 604 C C . THR A 1 81 ? 5.092 -6.892 -21.722 1.00 95.06 81 THR A C 1
ATOM 606 O O . THR A 1 81 ? 4.094 -7.522 -21.366 1.00 95.06 81 THR A O 1
ATOM 609 N N . LEU A 1 82 ? 5.817 -6.142 -20.890 1.00 96.69 82 LEU A N 1
ATOM 610 C CA . LEU A 1 82 ? 5.404 -5.870 -19.515 1.00 96.69 82 LEU A CA 1
ATOM 611 C C . LEU A 1 82 ? 4.290 -4.822 -19.478 1.00 96.69 82 LEU A C 1
ATOM 613 O O . LEU A 1 82 ? 4.428 -3.732 -20.038 1.00 96.69 82 LEU A O 1
ATOM 617 N N . ASN A 1 83 ? 3.201 -5.142 -18.780 1.00 97.75 83 ASN A N 1
ATOM 618 C CA . ASN A 1 83 ? 2.124 -4.196 -18.510 1.00 97.75 83 ASN A CA 1
ATOM 619 C C . ASN A 1 83 ? 2.386 -3.509 -17.175 1.00 97.75 83 ASN A C 1
ATOM 621 O O . ASN A 1 83 ? 2.518 -4.169 -16.144 1.00 97.75 83 ASN A O 1
ATOM 625 N N . LEU A 1 84 ? 2.420 -2.181 -17.198 1.00 98.31 84 LEU A N 1
ATOM 626 C CA . LEU A 1 84 ? 2.605 -1.344 -16.021 1.00 98.31 84 LEU A CA 1
ATOM 627 C C . LEU A 1 84 ? 1.348 -0.502 -15.822 1.00 98.31 84 LEU A C 1
ATOM 629 O O . LEU A 1 84 ? 0.924 0.191 -16.747 1.00 98.31 84 LEU A O 1
ATOM 633 N N . TYR A 1 85 ? 0.737 -0.531 -14.643 1.00 97.25 85 TYR A N 1
ATOM 634 C CA . TYR A 1 85 ? -0.456 0.282 -14.392 1.00 97.25 85 TYR A CA 1
ATOM 635 C C . TYR A 1 85 ? -0.631 0.662 -12.933 1.00 97.25 85 TYR A C 1
ATOM 637 O O . TYR A 1 85 ? -0.170 -0.030 -12.029 1.00 97.25 85 TYR A O 1
ATOM 645 N N . ILE A 1 86 ? -1.345 1.766 -12.713 1.00 96.69 86 ILE A N 1
ATOM 646 C CA . ILE A 1 86 ? -1.808 2.157 -11.381 1.00 96.69 86 ILE A CA 1
ATOM 647 C C . ILE A 1 86 ? -3.055 1.342 -11.060 1.00 96.69 86 ILE A C 1
ATOM 649 O O . ILE A 1 86 ? -3.991 1.276 -11.864 1.00 96.69 86 ILE A O 1
ATOM 653 N N . GLN A 1 87 ? -3.071 0.709 -9.895 1.00 92.44 87 GLN A N 1
ATOM 654 C CA . GLN A 1 87 ? -4.203 -0.076 -9.435 1.00 92.44 87 GLN A CA 1
ATOM 655 C C . GLN A 1 87 ? -5.427 0.820 -9.184 1.00 92.44 87 GLN A C 1
ATOM 657 O O . GLN A 1 87 ? -5.332 1.972 -8.760 1.00 92.44 87 GLN A O 1
ATOM 662 N N . SER A 1 88 ? -6.619 0.295 -9.470 1.00 84.12 88 SER A N 1
ATOM 663 C CA . SER A 1 88 ? -7.867 1.000 -9.173 1.00 84.12 88 SER A CA 1
ATOM 664 C C . SER A 1 88 ? -8.104 1.096 -7.663 1.00 84.12 88 SER A C 1
ATOM 666 O O . SER A 1 88 ? -8.001 0.072 -6.981 1.00 84.12 88 SER A O 1
ATOM 668 N N . ASP A 1 89 ? -8.586 2.246 -7.182 1.00 69.12 89 ASP A N 1
ATOM 669 C CA . ASP A 1 89 ? -8.916 2.487 -5.763 1.00 69.12 89 ASP A CA 1
ATOM 670 C C . ASP A 1 89 ? -9.810 1.384 -5.139 1.00 69.12 89 ASP A C 1
ATOM 672 O O . ASP A 1 89 ? -9.674 1.070 -3.957 1.00 69.12 89 ASP A O 1
ATOM 676 N N . ARG A 1 90 ? -10.669 0.726 -5.939 1.00 64.81 90 ARG A N 1
ATOM 677 C CA . ARG A 1 90 ? -11.567 -0.363 -5.499 1.00 64.81 90 ARG A CA 1
ATOM 678 C C . ARG A 1 90 ? -10.835 -1.549 -4.851 1.00 64.81 90 ARG A C 1
ATOM 680 O O . ARG A 1 90 ? -11.343 -2.122 -3.897 1.00 64.81 90 ARG A O 1
ATOM 687 N N . HIS A 1 91 ? -9.644 -1.907 -5.331 1.00 63.06 91 HIS A N 1
ATOM 688 C CA . HIS A 1 91 ? -8.884 -3.041 -4.783 1.00 63.06 91 HIS A CA 1
ATOM 689 C C . HIS A 1 91 ? -8.183 -2.681 -3.459 1.00 63.06 91 HIS A C 1
ATOM 691 O O . HIS A 1 91 ? -8.006 -3.542 -2.595 1.00 63.06 91 HIS A O 1
ATOM 697 N N . GLY A 1 92 ? -7.904 -1.390 -3.232 1.00 58.19 92 GLY A N 1
ATOM 698 C CA . GLY A 1 92 ? -7.432 -0.869 -1.944 1.00 58.19 92 GLY A CA 1
ATOM 699 C C . GLY A 1 92 ? -8.413 -1.108 -0.795 1.00 58.19 92 GLY A C 1
ATOM 700 O O . GLY A 1 92 ? -8.012 -1.360 0.347 1.00 58.19 92 GLY A O 1
ATOM 701 N N . GLU A 1 93 ? -9.714 -1.094 -1.095 1.00 61.34 93 GLU A N 1
ATOM 702 C CA . GLU A 1 93 ? -10.771 -1.408 -0.130 1.00 61.34 93 GLU A CA 1
ATOM 703 C C . GLU A 1 93 ? -10.802 -2.901 0.237 1.00 61.34 93 GLU A C 1
ATOM 705 O O . GLU A 1 93 ? -11.123 -3.244 1.377 1.00 61.34 93 GLU A O 1
ATOM 710 N N . GLU A 1 94 ? -10.368 -3.776 -0.675 1.00 67.75 94 GLU A N 1
ATOM 711 C CA . GLU A 1 94 ? -10.316 -5.238 -0.514 1.00 67.75 94 GLU A CA 1
ATOM 712 C C . GLU A 1 94 ? -9.014 -5.753 0.135 1.00 67.75 94 GLU A C 1
ATOM 714 O O . GLU A 1 94 ? -8.775 -6.966 0.175 1.00 67.75 94 GLU A O 1
ATOM 719 N N . ALA A 1 95 ? -8.215 -4.844 0.709 1.00 72.06 95 ALA A N 1
ATOM 720 C CA . ALA A 1 95 ? -6.910 -5.093 1.330 1.00 72.06 95 ALA A CA 1
ATOM 721 C C . ALA A 1 95 ? -5.764 -5.420 0.353 1.00 72.06 95 ALA A C 1
ATOM 723 O O . ALA A 1 95 ? -4.792 -6.070 0.738 1.00 72.06 95 ALA A O 1
ATOM 724 N N . ASP A 1 96 ? -5.830 -4.924 -0.882 1.00 85.06 96 ASP A N 1
ATOM 725 C CA . ASP A 1 96 ? -4.654 -4.839 -1.746 1.00 85.06 96 ASP A CA 1
ATOM 726 C C . ASP A 1 96 ? -3.959 -3.478 -1.572 1.00 85.06 96 ASP A C 1
ATOM 728 O O . ASP A 1 96 ? -4.511 -2.434 -1.897 1.00 85.06 96 ASP A O 1
ATOM 732 N N . VAL A 1 97 ? -2.747 -3.473 -1.019 1.00 86.12 97 VAL A N 1
ATOM 733 C CA . VAL A 1 97 ? -1.990 -2.243 -0.706 1.00 86.12 97 VAL A CA 1
ATOM 734 C C . VAL A 1 97 ? -1.060 -1.787 -1.836 1.00 86.12 97 VAL A C 1
ATOM 736 O O . VAL A 1 97 ? -0.280 -0.845 -1.648 1.00 86.12 97 VAL A O 1
ATOM 739 N N . ARG A 1 98 ? -1.090 -2.482 -2.979 1.00 91.94 98 ARG A N 1
ATOM 740 C CA . ARG A 1 98 ? -0.257 -2.203 -4.152 1.00 91.94 98 ARG A CA 1
ATOM 741 C C . ARG A 1 98 ? -0.869 -1.039 -4.928 1.00 91.94 98 ARG A C 1
ATOM 743 O O . ARG A 1 98 ? -2.039 -1.086 -5.297 1.00 91.94 98 ARG A O 1
ATOM 750 N N . ASP A 1 99 ? -0.071 -0.010 -5.180 1.00 94.12 99 ASP A N 1
ATOM 751 C CA . ASP A 1 99 ? -0.476 1.187 -5.918 1.00 94.12 99 ASP A CA 1
ATOM 752 C C . ASP A 1 99 ? -0.106 1.056 -7.408 1.00 94.12 99 ASP A C 1
ATOM 754 O O . ASP A 1 99 ? -0.882 1.449 -8.274 1.00 94.12 99 ASP A O 1
ATOM 758 N N . ILE A 1 100 ? 1.039 0.439 -7.725 1.00 97.19 100 ILE A N 1
ATOM 759 C CA . ILE A 1 100 ? 1.462 0.105 -9.097 1.00 97.19 100 ILE A CA 1
ATOM 760 C C . ILE A 1 100 ? 1.573 -1.410 -9.234 1.00 97.19 100 ILE A C 1
ATOM 762 O O . ILE A 1 100 ? 2.123 -2.066 -8.350 1.00 97.19 100 ILE A O 1
ATOM 766 N N . ILE A 1 101 ? 1.104 -1.948 -10.356 1.00 97.06 101 ILE A N 1
ATOM 767 C CA . ILE A 1 101 ? 1.248 -3.353 -10.731 1.00 97.06 101 ILE A CA 1
ATOM 768 C C . ILE A 1 101 ? 2.175 -3.481 -11.938 1.00 97.06 101 ILE A C 1
ATOM 770 O O . ILE A 1 101 ? 2.117 -2.680 -12.875 1.00 97.06 101 ILE A O 1
ATOM 774 N N . ILE A 1 102 ? 3.023 -4.505 -11.883 1.00 97.38 102 ILE A N 1
ATOM 775 C CA . ILE A 1 102 ? 3.906 -4.951 -12.954 1.00 97.38 102 ILE A CA 1
ATOM 776 C C . ILE A 1 102 ? 3.462 -6.363 -13.306 1.00 97.38 102 ILE A C 1
ATOM 778 O O . ILE A 1 102 ? 3.623 -7.284 -12.504 1.00 97.38 102 ILE A O 1
ATOM 782 N N . GLU A 1 103 ? 2.885 -6.526 -14.489 1.00 95.88 103 GLU A N 1
ATOM 783 C CA . GLU A 1 103 ? 2.313 -7.790 -14.938 1.00 95.88 103 GLU A CA 1
ATOM 784 C C . GLU A 1 103 ? 3.039 -8.291 -16.186 1.00 95.88 103 GLU A C 1
ATOM 786 O O . GLU A 1 103 ? 3.297 -7.548 -17.140 1.00 95.88 103 GLU A O 1
ATOM 791 N N . ARG A 1 104 ? 3.311 -9.596 -16.187 1.00 93.31 104 ARG A N 1
ATOM 792 C CA . ARG A 1 104 ? 3.861 -10.342 -17.307 1.00 93.31 104 ARG A CA 1
ATOM 793 C C . ARG A 1 104 ? 2.973 -11.550 -17.615 1.00 93.31 104 ARG A C 1
ATOM 795 O O . ARG A 1 104 ? 2.890 -12.506 -16.840 1.00 93.31 104 ARG A O 1
ATOM 802 N N . LYS A 1 105 ? 2.271 -11.497 -18.749 1.00 89.38 105 LYS A N 1
ATOM 803 C CA . LYS A 1 105 ? 1.194 -12.453 -19.071 1.00 89.38 105 LYS A CA 1
ATOM 804 C C . LYS A 1 105 ? 1.683 -13.816 -19.552 1.00 89.38 105 LYS A C 1
ATOM 806 O O . LYS A 1 105 ? 1.014 -14.813 -19.302 1.00 89.38 105 LYS A O 1
ATOM 811 N N . ASP A 1 106 ? 2.824 -13.874 -20.232 1.00 88.12 106 ASP A N 1
ATOM 812 C CA . ASP A 1 106 ? 3.374 -15.110 -20.811 1.00 88.12 106 ASP A CA 1
ATOM 813 C C . ASP A 1 106 ? 3.747 -16.165 -19.750 1.00 88.12 106 ASP A C 1
ATOM 815 O O . ASP A 1 106 ? 3.728 -17.367 -20.026 1.00 88.12 106 ASP A O 1
ATOM 819 N N . ILE A 1 107 ? 4.076 -15.720 -18.535 1.00 89.06 107 ILE A N 1
ATOM 820 C CA . ILE A 1 107 ? 4.464 -16.570 -17.407 1.00 89.06 107 ILE A CA 1
ATOM 821 C C . ILE A 1 107 ? 3.498 -16.491 -16.220 1.00 89.06 107 ILE A C 1
ATOM 823 O O . ILE A 1 107 ? 3.767 -17.121 -15.200 1.00 89.06 107 ILE A O 1
ATOM 827 N N . ILE A 1 108 ? 2.390 -15.750 -16.350 1.00 90.62 108 ILE A N 1
ATOM 828 C CA . ILE A 1 108 ? 1.416 -15.505 -15.272 1.00 90.62 108 ILE A CA 1
ATOM 829 C C . ILE A 1 108 ? 2.146 -15.011 -14.013 1.00 90.62 108 ILE A C 1
ATOM 831 O O . ILE A 1 108 ? 2.118 -15.631 -12.949 1.00 90.62 108 ILE A O 1
ATOM 835 N N . TRP A 1 109 ? 2.877 -13.909 -14.169 1.00 93.44 109 TRP A N 1
ATOM 836 C CA . TRP A 1 109 ? 3.656 -13.300 -13.099 1.00 93.44 109 TRP A CA 1
ATOM 837 C C . TRP A 1 109 ? 3.203 -11.866 -12.877 1.00 93.44 109 TRP A C 1
ATOM 839 O O . TRP A 1 109 ? 3.023 -11.099 -13.821 1.00 93.44 109 TRP A O 1
ATOM 849 N N . GLU A 1 110 ? 3.030 -11.520 -11.611 1.00 94.38 110 GLU A N 1
ATOM 850 C CA . GLU A 1 110 ? 2.610 -10.201 -11.175 1.00 94.38 110 GLU A CA 1
ATOM 851 C C . GLU A 1 110 ? 3.337 -9.863 -9.877 1.00 94.38 110 GLU A C 1
ATOM 853 O O . GLU A 1 110 ? 3.401 -10.681 -8.956 1.00 94.38 110 GLU A O 1
ATOM 858 N N . ILE A 1 111 ? 3.847 -8.641 -9.790 1.00 95.00 111 ILE A N 1
ATOM 859 C CA . ILE A 1 111 ? 4.278 -8.034 -8.531 1.00 95.00 111 ILE A CA 1
ATOM 860 C C . ILE A 1 111 ? 3.667 -6.645 -8.423 1.00 95.00 111 ILE A C 1
ATOM 862 O O . ILE A 1 111 ? 3.301 -6.031 -9.428 1.00 95.00 111 ILE A O 1
ATOM 866 N N . GLY A 1 112 ? 3.591 -6.116 -7.206 1.00 95.62 112 GLY A N 1
ATOM 867 C CA . GLY A 1 112 ? 3.191 -4.728 -7.023 1.00 95.62 112 GLY A CA 1
ATOM 868 C C . GLY A 1 112 ? 4.141 -3.921 -6.169 1.00 95.62 112 GLY A C 1
ATOM 869 O O . GLY A 1 112 ? 4.962 -4.441 -5.409 1.00 95.62 112 GLY A O 1
ATOM 870 N N . LEU A 1 113 ? 3.981 -2.614 -6.307 1.00 96.06 113 LEU A N 1
ATOM 871 C CA . LEU A 1 113 ? 4.684 -1.599 -5.552 1.00 96.06 113 LEU A CA 1
ATOM 872 C C . LEU A 1 113 ? 3.663 -0.827 -4.719 1.00 96.06 113 LEU A C 1
ATOM 874 O O . LEU A 1 113 ? 2.681 -0.321 -5.258 1.00 96.06 113 LEU A O 1
ATOM 878 N N . SER A 1 114 ? 3.897 -0.713 -3.415 1.00 94.00 114 SER A N 1
ATOM 879 C CA . SER A 1 114 ? 3.172 0.222 -2.552 1.00 94.00 114 SER A CA 1
ATOM 880 C C . SER A 1 114 ? 3.987 1.505 -2.450 1.00 94.00 114 SER A C 1
ATOM 882 O O . SER A 1 114 ? 5.046 1.531 -1.818 1.00 94.00 114 SER A O 1
ATOM 884 N N . ILE A 1 115 ? 3.518 2.557 -3.107 1.00 94.00 115 ILE A N 1
ATOM 885 C CA . ILE A 1 115 ? 4.194 3.839 -3.250 1.00 94.00 115 ILE A CA 1
ATOM 886 C C . ILE A 1 115 ? 3.754 4.763 -2.120 1.00 94.00 115 ILE A C 1
ATOM 888 O O . ILE A 1 115 ? 2.563 4.956 -1.863 1.00 94.00 115 ILE A O 1
ATOM 892 N N . LYS A 1 116 ? 4.717 5.337 -1.398 1.00 90.44 116 LYS A N 1
ATOM 893 C CA . LYS A 1 116 ? 4.441 6.281 -0.312 1.00 90.44 116 LYS A CA 1
ATOM 894 C C . LYS A 1 116 ? 5.368 7.485 -0.392 1.00 90.44 116 LYS A C 1
ATOM 896 O O . LYS A 1 116 ? 6.564 7.371 -0.636 1.00 90.44 116 LYS A O 1
ATOM 901 N N . HIS A 1 117 ? 4.810 8.654 -0.112 1.00 88.25 117 HIS A N 1
ATOM 902 C CA . HIS A 1 117 ? 5.552 9.906 -0.046 1.00 88.25 117 HIS A CA 1
ATOM 903 C C . HIS A 1 117 ? 5.536 10.432 1.393 1.00 88.25 117 HIS A C 1
ATOM 905 O O . HIS A 1 117 ? 4.471 10.760 1.921 1.00 88.25 117 HIS A O 1
ATOM 911 N N . ASN A 1 118 ? 6.703 10.462 2.048 1.00 82.50 118 ASN A N 1
ATOM 912 C CA . ASN A 1 118 ? 6.895 10.877 3.445 1.00 82.50 118 ASN A CA 1
ATOM 913 C C . ASN A 1 118 ? 5.977 10.172 4.470 1.00 82.50 118 ASN A C 1
ATOM 915 O O . ASN A 1 118 ? 5.726 10.696 5.557 1.00 82.50 118 ASN A O 1
ATOM 919 N N . HIS A 1 119 ? 5.466 8.978 4.147 1.00 75.75 119 HIS A N 1
ATOM 920 C CA . HIS A 1 119 ? 4.514 8.252 4.989 1.00 75.75 119 HIS A CA 1
ATOM 921 C C . HIS A 1 119 ? 4.937 6.798 5.197 1.00 75.75 119 HIS A C 1
ATOM 923 O O . HIS A 1 119 ? 5.097 6.032 4.250 1.00 75.75 119 HIS A O 1
ATOM 929 N N . LEU A 1 120 ? 5.125 6.423 6.464 1.00 72.31 120 LEU A N 1
ATOM 930 C CA . LEU A 1 120 ? 5.656 5.115 6.853 1.00 72.31 120 LEU A CA 1
ATOM 931 C C . LEU A 1 120 ? 4.578 4.111 7.275 1.00 72.31 120 LEU A C 1
ATOM 933 O O . LEU A 1 120 ? 4.859 2.913 7.315 1.00 72.31 120 LEU A O 1
ATOM 937 N N . ALA A 1 121 ? 3.357 4.554 7.587 1.00 65.12 121 ALA A N 1
ATOM 938 C CA . ALA A 1 121 ? 2.348 3.655 8.145 1.00 65.12 121 ALA A CA 1
ATOM 939 C C . ALA A 1 121 ? 1.834 2.664 7.086 1.00 65.12 121 ALA A C 1
ATOM 941 O O . ALA A 1 121 ? 1.905 2.922 5.884 1.00 65.12 121 ALA A O 1
ATOM 942 N N . VAL A 1 122 ? 1.362 1.502 7.538 1.00 63.97 122 VAL A N 1
ATOM 943 C CA . VAL A 1 122 ? 0.815 0.453 6.661 1.00 63.97 122 VAL A CA 1
ATOM 944 C C . VAL A 1 122 ? -0.691 0.655 6.493 1.00 63.97 122 VAL A C 1
ATOM 946 O O . VAL A 1 122 ? -1.166 0.881 5.387 1.00 63.97 122 VAL A O 1
ATOM 949 N N . LYS A 1 123 ? -1.435 0.703 7.605 1.00 70.94 123 LYS A N 1
ATOM 950 C CA . LYS A 1 123 ? -2.870 1.001 7.629 1.00 70.94 123 LYS A CA 1
ATOM 951 C C . LYS A 1 123 ? -3.245 1.660 8.951 1.00 70.94 123 LYS A C 1
ATOM 953 O O . LYS A 1 123 ? -2.659 1.364 9.988 1.00 70.94 123 LYS A O 1
ATOM 958 N N . HIS A 1 124 ? -4.235 2.547 8.915 1.00 71.88 124 HIS A N 1
ATOM 959 C CA . HIS A 1 124 ? -4.800 3.173 10.113 1.00 71.88 124 HIS A CA 1
ATOM 960 C C . HIS A 1 124 ? -6.129 2.502 10.438 1.00 71.88 124 HIS A C 1
ATOM 962 O O . HIS A 1 124 ? -7.185 3.011 10.059 1.00 71.88 124 HIS A O 1
ATOM 968 N N . SER A 1 125 ? -6.072 1.334 11.076 1.00 82.50 125 SER A N 1
ATOM 969 C CA . SER A 1 125 ? -7.260 0.621 11.554 1.00 82.50 125 SER A CA 1
ATOM 970 C C . SER A 1 125 ? -8.044 1.487 12.545 1.00 82.50 125 SER A C 1
ATOM 972 O O . SER A 1 125 ? -7.458 2.168 13.385 1.00 82.50 125 SER A O 1
ATOM 974 N N . ARG A 1 126 ? -9.375 1.508 12.419 1.00 87.69 126 ARG A N 1
ATOM 975 C CA . ARG A 1 126 ? -10.265 2.345 13.238 1.00 87.69 126 ARG A CA 1
ATOM 976 C C . ARG A 1 126 ? -11.417 1.525 13.787 1.00 87.69 126 ARG A C 1
ATOM 978 O O . ARG A 1 126 ? -12.017 0.760 13.042 1.00 87.69 126 ARG A O 1
ATOM 985 N N . LEU A 1 127 ? -11.755 1.765 15.046 1.00 92.56 127 LEU A N 1
ATOM 986 C CA . LEU A 1 127 ? -13.014 1.342 15.649 1.00 92.56 127 LEU A CA 1
ATOM 987 C C . LEU A 1 127 ? -13.996 2.514 15.571 1.00 92.56 127 LEU A C 1
ATOM 989 O O . LEU A 1 127 ? -13.590 3.668 15.736 1.00 92.56 127 LEU A O 1
ATOM 993 N N . ALA A 1 128 ? -15.267 2.244 15.285 1.00 91.88 128 ALA A N 1
ATOM 994 C CA . ALA A 1 128 ? -16.293 3.281 15.223 1.00 91.88 128 ALA A CA 1
ATOM 995 C C . ALA A 1 128 ? -17.674 2.719 15.563 1.00 91.88 128 ALA A C 1
ATOM 997 O O . ALA A 1 128 ? -17.925 1.534 15.368 1.00 91.88 128 ALA A O 1
ATOM 998 N N . LYS A 1 129 ? -18.584 3.608 15.982 1.00 92.62 129 LYS A N 1
ATOM 999 C CA . LYS A 1 129 ? -19.961 3.287 16.393 1.00 92.62 129 LYS A CA 1
ATOM 1000 C C . LYS A 1 129 ? -20.729 2.409 15.398 1.00 92.62 129 LYS A C 1
ATOM 1002 O O . LYS A 1 129 ? -21.563 1.617 15.807 1.00 92.62 129 LYS A O 1
ATOM 1007 N N . THR A 1 130 ? -20.479 2.582 14.103 1.00 91.00 130 THR A N 1
ATOM 1008 C CA . THR A 1 130 ? -21.209 1.901 13.021 1.00 91.00 130 THR A CA 1
ATOM 1009 C C . THR A 1 130 ? -20.318 1.019 12.151 1.00 91.00 130 THR A C 1
ATOM 1011 O O . THR A 1 130 ? -20.781 0.482 11.149 1.00 91.00 130 THR A O 1
ATOM 1014 N N . LEU A 1 131 ? -19.032 0.896 12.488 1.00 92.50 131 LEU A N 1
ATOM 1015 C CA . LEU A 1 131 ? -18.082 0.120 11.701 1.00 92.50 131 LEU A CA 1
ATOM 1016 C C . LEU A 1 131 ? -17.873 -1.237 12.362 1.00 92.50 131 LEU A C 1
ATOM 1018 O O . LEU A 1 131 ? -17.156 -1.324 13.357 1.00 92.50 131 LEU A O 1
ATOM 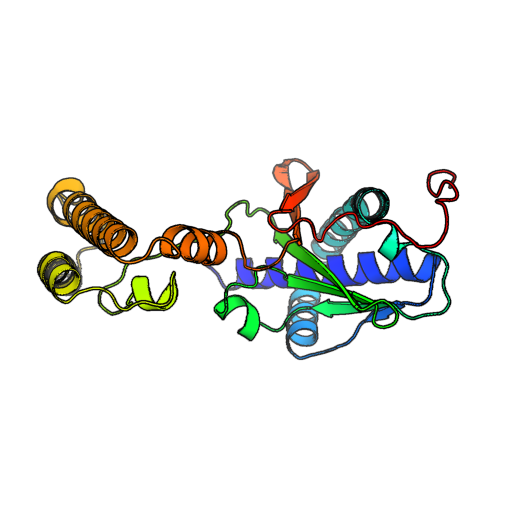1022 N N . ASP A 1 132 ? -18.455 -2.282 11.781 1.00 95.81 132 ASP A N 1
ATOM 1023 C CA . ASP A 1 132 ? -18.147 -3.656 12.169 1.00 95.81 132 ASP A CA 1
ATOM 1024 C C . ASP A 1 132 ? -16.715 -3.989 11.735 1.00 95.81 132 ASP A C 1
ATOM 1026 O O . ASP A 1 132 ? -16.418 -4.236 10.560 1.00 95.81 132 ASP A O 1
ATOM 1030 N N . PHE A 1 133 ? -15.787 -3.900 12.687 1.00 94.81 133 PHE A N 1
ATOM 1031 C CA . PHE A 1 133 ? -14.384 -4.153 12.403 1.00 94.81 133 PHE A CA 1
ATOM 1032 C C . PHE A 1 133 ? -14.142 -5.632 12.109 1.00 94.81 133 PHE A C 1
ATOM 1034 O O . PHE A 1 133 ? -13.229 -5.938 11.351 1.00 94.81 133 PHE A O 1
ATOM 1041 N N . GLY A 1 134 ? -14.933 -6.545 12.671 1.00 95.50 134 GLY A N 1
ATOM 1042 C CA . GLY A 1 134 ? -14.742 -7.967 12.442 1.00 95.50 134 GLY A CA 1
ATOM 1043 C C . GLY A 1 134 ? -15.108 -8.362 11.022 1.00 95.50 134 GLY A C 1
ATOM 1044 O O . GLY A 1 134 ? -14.321 -9.016 10.332 1.00 95.50 134 GLY A O 1
ATOM 1045 N N . GLU A 1 135 ? -16.251 -7.875 10.540 1.00 94.94 135 GLU A N 1
ATOM 1046 C CA . GLU A 1 135 ? -16.677 -8.058 9.155 1.00 94.94 135 GLU A CA 1
ATOM 1047 C C . GLU A 1 135 ? -15.636 -7.468 8.201 1.00 94.94 135 GLU A C 1
ATOM 1049 O O . GLU A 1 135 ? -15.214 -8.123 7.249 1.00 94.94 135 GLU A O 1
ATOM 1054 N N . LYS A 1 136 ? -15.141 -6.263 8.502 1.00 89.81 136 LYS A N 1
ATOM 1055 C CA . LYS A 1 136 ? -14.189 -5.571 7.631 1.00 89.81 136 LYS A CA 1
ATOM 1056 C C . LYS A 1 136 ? -12.771 -6.145 7.666 1.00 89.81 136 LYS A C 1
ATOM 1058 O O . LYS A 1 136 ? -12.079 -6.081 6.653 1.00 89.81 136 LYS A O 1
ATOM 1063 N N . TRP A 1 137 ? -12.292 -6.607 8.821 1.00 91.56 137 TRP A N 1
ATOM 1064 C CA . TRP A 1 137 ? -10.878 -6.955 9.014 1.00 91.56 137 TRP A CA 1
ATOM 1065 C C . TRP A 1 137 ? -10.608 -8.449 8.885 1.00 91.56 137 TRP A C 1
ATOM 1067 O O . TRP A 1 137 ? -9.505 -8.823 8.509 1.00 91.56 137 TRP A O 1
ATOM 1077 N N . TYR A 1 138 ? -11.578 -9.309 9.192 1.00 92.62 138 TYR A N 1
ATOM 1078 C CA . TYR A 1 138 ? -11.403 -10.763 9.096 1.00 92.62 138 TYR A CA 1
ATOM 1079 C C . TYR A 1 138 ? -12.650 -11.516 8.600 1.00 92.62 138 TYR A C 1
ATOM 1081 O O . TYR A 1 138 ? -12.673 -12.751 8.607 1.00 92.62 138 TYR A O 1
ATOM 1089 N N . GLY A 1 139 ? -13.665 -10.794 8.111 1.00 93.25 139 GLY A N 1
ATOM 1090 C CA . GLY A 1 139 ? -14.831 -11.362 7.433 1.00 93.25 139 GLY A CA 1
ATOM 109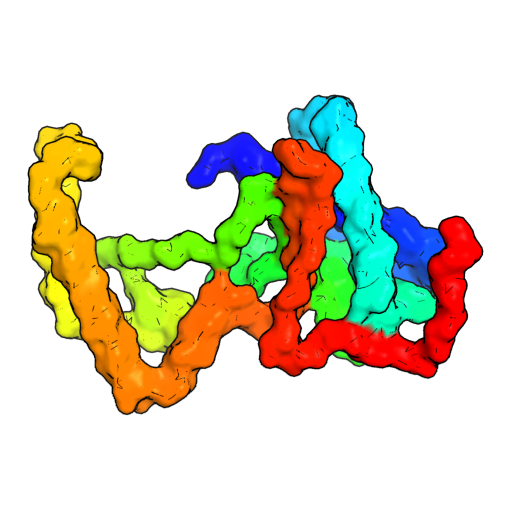1 C C . GLY A 1 139 ? -15.890 -11.967 8.355 1.00 93.25 139 GLY A C 1
ATOM 1092 O O . GLY A 1 139 ? -16.723 -12.732 7.879 1.00 93.25 139 GLY A O 1
ATOM 1093 N N . VAL A 1 140 ? -15.867 -11.670 9.659 1.00 96.06 140 VAL A N 1
ATOM 1094 C CA . VAL A 1 140 ? -16.839 -12.203 10.630 1.00 96.06 140 VAL A CA 1
ATOM 1095 C C . VAL A 1 140 ? -17.396 -11.063 11.466 1.00 96.06 140 VAL A C 1
ATOM 1097 O O . VAL A 1 140 ? -16.631 -10.396 12.151 1.00 96.06 140 VAL A O 1
ATOM 1100 N N . LYS A 1 141 ? -18.716 -10.862 11.436 1.00 97.62 141 LYS A N 1
ATOM 1101 C CA . LYS A 1 141 ? -19.374 -9.800 12.208 1.00 97.62 141 LYS A CA 1
ATOM 1102 C C . LYS A 1 141 ? -19.023 -9.869 13.688 1.00 97.62 141 LYS A C 1
ATOM 1104 O O . LYS A 1 141 ? -18.991 -10.957 14.273 1.00 97.62 141 LYS A O 1
ATOM 1109 N N . CYS A 1 142 ? -18.804 -8.702 14.282 1.00 98.12 142 CYS A N 1
ATOM 1110 C CA . CYS A 1 142 ? -18.616 -8.587 15.716 1.00 98.12 142 CYS A CA 1
ATOM 1111 C C . CYS A 1 142 ? -19.842 -9.115 16.466 1.00 98.12 142 CYS A C 1
ATOM 1113 O O . CYS A 1 142 ? -20.983 -8.958 16.026 1.00 98.12 142 CYS A O 1
ATOM 1115 N N . SER A 1 143 ? -19.601 -9.734 17.618 1.00 97.94 143 SER A N 1
ATOM 1116 C CA . SER A 1 143 ? -20.670 -10.273 18.451 1.00 97.94 143 SER A CA 1
ATOM 1117 C C . SER A 1 143 ? -21.602 -9.187 19.007 1.00 97.94 143 SER A C 1
ATOM 1119 O O . SER A 1 143 ? -21.210 -8.037 19.216 1.00 97.94 143 SER A O 1
ATOM 1121 N N . ASP A 1 144 ? -22.835 -9.573 19.346 1.00 97.88 144 ASP A N 1
ATOM 1122 C CA . ASP A 1 144 ? -23.768 -8.699 20.075 1.00 97.88 144 ASP A CA 1
ATOM 1123 C C . ASP A 1 144 ? -23.197 -8.246 21.426 1.00 97.88 144 ASP A C 1
ATOM 1125 O O . ASP A 1 144 ? -23.524 -7.171 21.928 1.00 97.88 144 ASP A O 1
ATOM 1129 N N . GLU A 1 145 ? -22.332 -9.068 22.027 1.00 98.00 145 GLU A N 1
ATOM 1130 C CA . GLU A 1 145 ? -21.620 -8.726 23.251 1.00 98.00 145 GLU A CA 1
ATOM 1131 C C . GLU A 1 145 ? -20.643 -7.571 23.028 1.00 98.00 145 GLU A C 1
ATOM 1133 O O . GLU A 1 145 ? -20.690 -6.612 23.793 1.00 98.00 145 GLU A O 1
ATOM 1138 N N . TYR A 1 146 ? -19.846 -7.593 21.954 1.00 98.31 146 TYR A N 1
ATOM 1139 C CA . TYR A 1 146 ? -19.000 -6.454 21.590 1.00 98.31 146 TYR A CA 1
ATOM 1140 C C . TYR A 1 146 ? -19.827 -5.176 21.431 1.00 98.31 146 TYR A C 1
ATOM 1142 O O . TYR A 1 146 ? -19.494 -4.149 22.022 1.00 98.31 146 TYR A O 1
ATOM 1150 N N . TRP A 1 147 ? -20.930 -5.238 20.677 1.00 98.25 147 TRP A N 1
ATOM 1151 C CA . TRP A 1 147 ? -21.777 -4.069 20.436 1.00 98.25 147 TRP A CA 1
ATOM 1152 C C . TRP A 1 147 ? -22.417 -3.527 21.712 1.00 98.25 147 TRP A C 1
ATOM 1154 O O . TRP A 1 147 ? -22.486 -2.311 21.894 1.00 98.25 147 TRP A O 1
ATOM 1164 N N . ARG A 1 148 ? -22.836 -4.410 22.622 1.00 98.12 148 ARG A N 1
ATOM 1165 C CA . ARG A 1 148 ? -23.334 -4.022 23.944 1.00 98.12 148 ARG A CA 1
ATOM 1166 C C . ARG A 1 148 ? -22.244 -3.368 24.794 1.00 98.12 148 ARG A C 1
ATOM 1168 O O . ARG A 1 148 ? -22.536 -2.368 25.444 1.00 98.12 148 ARG A O 1
ATOM 1175 N N . ASP A 1 149 ? -21.020 -3.891 24.757 1.00 97.81 149 ASP A N 1
ATOM 1176 C CA . ASP A 1 149 ? -19.892 -3.397 25.553 1.00 97.81 149 ASP A CA 1
ATOM 1177 C C . ASP A 1 149 ? -19.412 -2.012 25.065 1.00 97.81 149 ASP A C 1
ATOM 1179 O O . ASP A 1 149 ? -19.090 -1.149 25.881 1.00 97.81 149 ASP A O 1
ATOM 1183 N N . VAL A 1 150 ? -19.410 -1.745 23.749 1.00 97.81 150 VAL A N 1
ATOM 1184 C CA . VAL A 1 150 ? -18.941 -0.452 23.201 1.00 97.81 150 VAL A CA 1
ATOM 1185 C C . VAL A 1 150 ? -20.018 0.626 23.095 1.00 97.81 150 VAL A C 1
ATOM 1187 O O . VAL A 1 150 ? -19.685 1.809 22.983 1.00 97.81 150 VAL A O 1
ATOM 1190 N N . LYS A 1 151 ? -21.305 0.258 23.120 1.00 97.38 151 LYS A N 1
ATOM 1191 C CA . LYS A 1 151 ? -22.413 1.213 22.972 1.00 97.38 151 LYS A CA 1
ATOM 1192 C C . LYS A 1 151 ? -22.355 2.364 23.993 1.00 97.38 151 LYS A C 1
ATOM 1194 O O . LYS A 1 151 ? -22.414 3.507 23.542 1.00 97.38 151 LYS A O 1
ATOM 1199 N N . PRO A 1 152 ? -22.173 2.130 25.310 1.00 97.00 152 PRO A N 1
ATOM 1200 C CA . PRO A 1 152 ? -22.099 3.218 26.289 1.00 97.00 152 PRO A CA 1
ATOM 1201 C C . PRO A 1 152 ? -20.958 4.205 26.008 1.00 97.00 152 PRO A C 1
ATOM 1203 O O . PRO A 1 152 ? -21.129 5.408 26.177 1.00 97.00 152 PRO A O 1
ATOM 1206 N N . ILE A 1 153 ? -19.821 3.705 25.512 1.00 97.31 153 ILE A N 1
ATOM 1207 C CA . ILE A 1 153 ? -18.640 4.515 25.184 1.00 97.31 153 ILE A CA 1
ATOM 1208 C C . ILE A 1 153 ? -18.954 5.465 24.025 1.00 97.31 153 ILE A C 1
ATOM 1210 O O . ILE A 1 153 ? -18.677 6.663 24.085 1.00 97.31 153 ILE A O 1
ATOM 1214 N N . PHE A 1 154 ? -19.542 4.940 22.946 1.00 96.56 154 PHE A N 1
ATOM 1215 C CA . PHE A 1 154 ? -19.879 5.757 21.781 1.00 96.56 154 PHE A CA 1
ATOM 1216 C C . PHE A 1 154 ? -21.057 6.701 22.033 1.00 96.56 154 PHE A C 1
ATOM 1218 O O . PHE A 1 154 ? -21.061 7.797 21.474 1.00 96.56 154 PHE A O 1
ATOM 1225 N N . ASP A 1 155 ? -22.016 6.312 22.873 1.00 96.25 155 ASP A N 1
ATOM 1226 C CA . ASP A 1 155 ? -23.112 7.189 23.285 1.00 96.25 155 ASP A CA 1
ATOM 1227 C C . ASP A 1 155 ? -22.586 8.371 24.118 1.00 96.25 155 ASP A C 1
ATOM 1229 O O . ASP A 1 155 ? -22.935 9.515 23.829 1.00 96.25 155 ASP A O 1
ATOM 1233 N N . PHE A 1 156 ? -21.666 8.129 25.061 1.00 95.12 156 PHE A N 1
ATOM 1234 C CA . PHE A 1 156 ? -20.978 9.188 25.811 1.00 95.12 156 PHE A CA 1
ATOM 1235 C C . PHE A 1 156 ? -20.242 10.167 24.885 1.00 95.12 156 PHE A C 1
ATOM 1237 O O . PHE A 1 156 ? -20.386 11.384 25.003 1.00 95.12 156 PHE A O 1
ATOM 1244 N N . LEU A 1 157 ? -19.483 9.651 23.912 1.00 95.12 157 LEU A N 1
ATOM 1245 C CA . LEU A 1 157 ? -18.771 10.493 22.946 1.00 95.12 157 LEU A CA 1
ATOM 1246 C C . LEU A 1 157 ? -19.719 11.355 22.101 1.00 95.12 157 LEU A C 1
ATOM 1248 O O . LEU A 1 157 ? -19.377 12.486 21.746 1.00 95.12 157 LEU A O 1
ATOM 1252 N N . GLU A 1 158 ? -20.891 10.830 21.750 1.00 94.81 158 GLU A N 1
ATOM 1253 C CA . GLU A 1 158 ? -21.905 11.565 20.996 1.00 94.81 158 GLU A CA 1
ATOM 1254 C C . GLU A 1 158 ? -22.582 12.640 21.852 1.00 94.81 158 GLU A C 1
ATOM 1256 O O . GLU A 1 158 ? -22.759 13.770 21.387 1.00 94.81 158 GLU A O 1
ATOM 1261 N N . GLU A 1 159 ? -22.868 12.330 23.116 1.00 95.00 159 GLU A N 1
ATOM 1262 C CA . GLU A 1 159 ? -23.395 13.284 24.087 1.00 95.00 159 GLU A CA 1
ATOM 1263 C C . GLU A 1 159 ? -22.422 14.451 24.306 1.00 95.00 159 GLU A C 1
ATOM 1265 O O . GLU A 1 159 ? -22.803 15.613 24.152 1.00 95.00 159 GLU A O 1
ATOM 1270 N N . GLU A 1 160 ? -21.145 14.186 24.578 1.00 94.50 160 GLU A N 1
ATOM 1271 C CA . GLU A 1 160 ? -20.159 15.250 24.800 1.00 94.50 160 GLU A CA 1
ATOM 1272 C C . GLU A 1 160 ? -19.921 16.090 23.539 1.00 94.50 160 GLU A C 1
ATOM 1274 O O . GLU A 1 160 ? -19.778 17.316 23.612 1.00 94.50 160 GLU A O 1
ATOM 1279 N N . LYS A 1 161 ? -19.966 15.457 22.361 1.00 93.94 161 LYS A N 1
ATOM 1280 C CA . LYS A 1 161 ? -19.927 16.167 21.080 1.00 93.94 161 LYS A CA 1
ATOM 1281 C C . LYS A 1 161 ? -21.144 17.083 20.910 1.00 93.94 161 LYS A C 1
ATOM 1283 O O . LYS A 1 161 ? -20.982 18.202 20.424 1.00 93.94 161 LYS A O 1
ATOM 1288 N N . SER A 1 162 ? -22.339 16.645 21.317 1.00 95.69 162 SER A N 1
ATOM 1289 C CA . SER A 1 162 ? -23.563 17.463 21.273 1.00 95.69 162 SER A CA 1
ATOM 1290 C C . SER A 1 162 ? -23.497 18.683 22.200 1.00 95.69 162 SER A C 1
ATOM 1292 O O . SER A 1 162 ? -24.030 19.738 21.865 1.00 95.69 162 SER A O 1
ATOM 1294 N N . LYS A 1 163 ? -22.746 18.582 23.305 1.00 95.44 163 LYS A N 1
ATOM 1295 C CA . LYS A 1 163 ? -22.437 19.696 24.219 1.00 95.44 163 LYS A CA 1
ATOM 1296 C C . LYS A 1 163 ? -21.371 20.652 23.662 1.00 95.44 163 LYS A C 1
ATOM 1298 O O . LYS A 1 163 ? -20.992 21.610 24.329 1.00 95.44 163 LYS A O 1
ATOM 1303 N N . GLY A 1 164 ? -20.861 20.392 22.456 1.00 95.31 164 GLY A N 1
ATOM 1304 C CA . GLY A 1 164 ? -19.834 21.197 21.799 1.00 95.31 164 GLY A CA 1
ATOM 1305 C C . GLY A 1 164 ? -18.417 20.954 22.318 1.00 95.31 164 GLY A C 1
ATOM 1306 O O . GLY A 1 164 ? -17.499 21.662 21.898 1.00 95.31 164 GLY A O 1
ATOM 1307 N N . LYS A 1 165 ? -18.206 19.955 23.189 1.00 93.62 165 LYS A N 1
ATOM 1308 C CA . LYS A 1 165 ? -16.861 19.617 23.652 1.00 93.62 165 LYS A CA 1
ATOM 1309 C C . LYS A 1 165 ? -16.062 18.957 22.536 1.00 93.62 165 LYS A C 1
ATOM 1311 O O . LYS A 1 165 ? -16.526 18.082 21.803 1.00 93.62 165 LYS A O 1
ATOM 1316 N N . ARG A 1 166 ? -14.799 19.350 22.430 1.00 92.62 166 ARG A N 1
ATOM 1317 C CA . ARG A 1 166 ? -13.799 18.669 21.609 1.00 92.62 166 ARG A CA 1
ATOM 1318 C C . ARG A 1 166 ? -13.278 17.465 22.375 1.00 92.62 166 ARG A C 1
ATOM 1320 O O . ARG A 1 166 ? -13.106 17.518 23.584 1.00 92.62 166 ARG A O 1
ATOM 1327 N N . PHE A 1 167 ? -12.864 16.423 21.658 1.00 90.94 167 PHE A N 1
ATOM 1328 C CA . PHE A 1 167 ? -12.253 15.241 22.277 1.00 90.94 167 PHE A CA 1
ATOM 1329 C C . PHE A 1 167 ? -11.069 15.589 23.202 1.00 90.94 167 PHE A C 1
ATOM 1331 O O . PHE A 1 167 ? -10.836 14.937 24.214 1.00 90.94 167 PHE A O 1
ATOM 1338 N N . LYS A 1 168 ? -10.315 16.657 22.900 1.00 91.44 168 LYS A N 1
ATOM 1339 C CA . LYS A 1 168 ? -9.215 17.111 23.763 1.00 91.44 168 LYS A CA 1
ATOM 1340 C C . LYS A 1 168 ? -9.664 17.662 25.132 1.00 91.44 168 LYS A C 1
ATOM 1342 O O . LYS A 1 168 ? -8.835 17.678 26.028 1.00 91.44 168 LYS A O 1
ATOM 1347 N N . GLU A 1 169 ? -10.930 18.043 25.280 1.00 92.69 169 GLU A N 1
ATOM 1348 C CA . GLU A 1 169 ? -11.542 18.676 26.464 1.00 92.69 169 GLU A CA 1
ATOM 1349 C C . GLU A 1 169 ? -12.280 17.681 27.373 1.00 92.69 169 GLU A C 1
ATOM 1351 O O . GLU A 1 169 ? -12.889 18.093 28.351 1.00 92.69 169 GLU A O 1
ATOM 1356 N N . LEU A 1 170 ? -12.269 16.388 27.043 1.00 92.31 170 LEU A N 1
ATOM 1357 C CA . LEU A 1 170 ? -12.788 15.346 27.930 1.00 92.31 170 LEU A CA 1
ATOM 1358 C C . LEU A 1 170 ? -11.798 15.099 29.077 1.00 92.31 170 LEU A C 1
ATOM 1360 O O . LEU A 1 170 ? -10.593 15.036 28.825 1.00 92.31 170 LEU A O 1
ATOM 1364 N N . ASP A 1 171 ? -12.295 14.936 30.299 1.00 87.56 171 ASP A N 1
ATOM 1365 C CA . ASP A 1 171 ? -11.444 14.839 31.489 1.00 87.56 171 ASP A CA 1
ATOM 1366 C C . ASP A 1 171 ? -10.796 13.448 31.619 1.00 87.56 171 ASP A C 1
ATOM 1368 O O . ASP A 1 171 ? -9.574 13.347 31.509 1.00 87.56 171 ASP A O 1
ATOM 1372 N N . SER A 1 172 ? -11.579 12.363 31.738 1.00 87.62 172 SER A N 1
ATOM 1373 C CA . SER A 1 172 ? -11.044 10.996 31.899 1.00 87.62 172 SER A CA 1
ATOM 1374 C C . SER A 1 172 ? -11.167 10.126 30.644 1.00 87.62 172 SER A C 1
ATOM 1376 O O . SER A 1 172 ? -11.776 9.064 30.623 1.00 87.62 172 SER A O 1
ATOM 1378 N N . LYS A 1 173 ? -10.545 10.549 29.538 1.00 92.38 173 LYS A N 1
ATOM 1379 C CA . LYS A 1 173 ? -10.567 9.772 28.275 1.00 92.38 173 LYS A CA 1
ATOM 1380 C C . LYS A 1 173 ? -9.991 8.371 28.408 1.00 92.38 173 LYS A C 1
ATOM 1382 O O . LYS A 1 173 ? -10.347 7.495 27.624 1.00 92.38 173 LYS A O 1
ATOM 1387 N N . GLU A 1 174 ? -9.023 8.199 29.297 1.00 93.06 174 GLU A N 1
ATOM 1388 C CA . GLU A 1 174 ? -8.385 6.909 29.520 1.00 93.06 174 GLU A CA 1
ATOM 1389 C C . GLU A 1 174 ? -9.408 5.903 30.044 1.00 93.06 174 GLU A C 1
ATOM 1391 O O . GLU A 1 174 ? -9.647 4.890 29.384 1.00 93.06 174 GLU A O 1
ATOM 1396 N N . ASP A 1 175 ? -10.081 6.254 31.137 1.00 93.69 175 ASP A N 1
ATOM 1397 C CA . ASP A 1 175 ? -11.030 5.380 31.821 1.00 93.69 175 ASP A CA 1
ATOM 1398 C C . ASP A 1 175 ? -12.391 5.317 31.126 1.00 93.69 175 ASP A C 1
ATOM 1400 O O . ASP A 1 175 ? -13.002 4.254 31.089 1.00 93.69 175 ASP A O 1
ATOM 1404 N N . ASP A 1 176 ? -12.857 6.424 30.542 1.00 92.75 176 ASP A N 1
ATOM 1405 C CA . ASP A 1 176 ? -14.200 6.511 29.957 1.00 92.75 176 ASP A CA 1
ATOM 1406 C C . ASP A 1 176 ? -14.240 6.034 28.499 1.00 92.75 176 ASP A C 1
ATOM 1408 O O . ASP A 1 176 ? -15.299 5.672 27.982 1.00 92.75 176 ASP A O 1
ATOM 1412 N N . VAL A 1 177 ? -13.097 6.060 27.798 1.00 94.62 177 VAL A N 1
ATOM 1413 C CA . VAL A 1 177 ? -13.045 5.800 26.350 1.00 94.62 177 VAL A CA 1
ATOM 1414 C C . VAL A 1 177 ? -12.007 4.754 25.983 1.00 94.62 177 VAL A C 1
ATOM 1416 O O . VAL A 1 177 ? -12.367 3.711 25.439 1.00 94.62 177 VAL A O 1
ATOM 1419 N N . TYR A 1 178 ? -10.721 5.014 26.220 1.00 94.75 178 TYR A N 1
ATOM 1420 C CA . TYR A 1 178 ? -9.653 4.184 25.662 1.00 94.75 178 TYR A CA 1
ATOM 1421 C C . TYR A 1 178 ? -9.624 2.782 26.265 1.00 94.75 178 TYR A C 1
ATOM 1423 O O . TYR A 1 178 ? -9.689 1.807 25.516 1.00 94.75 178 TYR A O 1
ATOM 1431 N N . VAL A 1 179 ? -9.536 2.667 27.591 1.00 96.62 179 VAL A N 1
ATOM 1432 C CA . VAL A 1 179 ? -9.403 1.375 28.274 1.00 96.62 179 VAL A CA 1
ATOM 1433 C C . VAL A 1 179 ? -10.633 0.489 28.038 1.00 96.62 179 VAL A C 1
ATOM 1435 O O . VAL A 1 179 ? -10.446 -0.646 27.589 1.00 96.62 179 VAL A O 1
ATOM 1438 N N . PRO A 1 180 ? -11.885 0.959 28.220 1.00 97.62 180 PRO A N 1
ATOM 1439 C CA . PRO A 1 180 ? -13.058 0.126 27.963 1.00 97.62 180 PRO A CA 1
ATOM 1440 C C . PRO A 1 180 ? -13.169 -0.308 26.497 1.00 97.62 180 PRO A C 1
ATOM 1442 O O . PRO A 1 180 ? -13.472 -1.470 26.224 1.00 97.62 180 PRO A O 1
ATOM 1445 N N . LEU A 1 181 ? -12.865 0.586 25.547 1.00 97.44 181 LEU A N 1
ATOM 1446 C CA . LEU A 1 181 ? -12.951 0.275 24.118 1.00 97.44 181 LEU A CA 1
ATOM 1447 C C . LEU A 1 181 ? -11.899 -0.759 23.704 1.00 97.44 181 LEU A C 1
ATOM 1449 O O . LEU A 1 181 ? -12.209 -1.686 22.955 1.00 97.44 181 LEU A O 1
ATOM 1453 N N . LEU A 1 182 ? -10.666 -0.621 24.200 1.00 97.00 182 LEU A N 1
ATOM 1454 C CA . LEU A 1 182 ? -9.588 -1.577 23.944 1.00 97.00 182 LEU A CA 1
ATOM 1455 C C . LEU A 1 182 ? -9.864 -2.932 24.603 1.00 97.00 182 LEU A C 1
ATOM 1457 O O . LEU A 1 182 ? -9.622 -3.962 23.977 1.00 97.00 182 LEU A O 1
ATOM 1461 N N . ASN A 1 183 ? -10.432 -2.950 25.812 1.00 98.12 183 ASN A N 1
ATOM 1462 C CA . ASN A 1 183 ? -10.835 -4.186 26.482 1.00 98.12 183 ASN A CA 1
ATOM 1463 C C . ASN A 1 183 ? -11.935 -4.917 25.703 1.00 98.12 183 ASN A C 1
ATOM 1465 O O . ASN A 1 183 ? -11.806 -6.117 25.456 1.00 98.12 183 ASN A O 1
ATOM 1469 N N . ALA A 1 184 ? -12.975 -4.204 25.256 1.00 98.25 184 ALA A N 1
ATOM 1470 C CA . ALA A 1 184 ? -14.032 -4.774 24.420 1.00 98.25 184 ALA A CA 1
ATOM 1471 C C . ALA A 1 184 ? -13.473 -5.316 23.093 1.00 98.25 184 ALA A C 1
ATOM 1473 O O . ALA A 1 184 ? -13.818 -6.420 22.671 1.00 98.25 184 ALA A O 1
ATOM 1474 N N . PHE A 1 185 ? -12.553 -4.579 22.464 1.00 97.50 185 PHE A N 1
ATOM 1475 C CA . PHE A 1 185 ? -11.867 -5.010 21.247 1.00 97.50 185 PHE A CA 1
ATOM 1476 C C . PHE A 1 185 ? -11.039 -6.291 21.452 1.00 97.50 185 PHE A C 1
ATOM 1478 O O . PHE A 1 185 ? -11.196 -7.247 20.693 1.00 97.50 185 PHE A O 1
ATOM 1485 N N . ILE A 1 186 ? -10.186 -6.344 22.482 1.00 97.38 186 ILE A N 1
ATOM 1486 C CA . ILE A 1 186 ? -9.344 -7.517 22.778 1.00 97.38 186 ILE A CA 1
ATOM 1487 C C . ILE A 1 186 ? -10.210 -8.731 23.112 1.00 97.38 186 ILE A C 1
ATOM 1489 O O . ILE A 1 186 ? -9.933 -9.834 22.632 1.00 97.38 186 ILE A O 1
ATOM 1493 N N . LYS A 1 187 ? -11.266 -8.537 23.908 1.00 98.31 187 LYS A N 1
ATOM 1494 C CA . LYS A 1 187 ? -12.229 -9.582 24.263 1.00 98.31 187 LYS A CA 1
ATOM 1495 C C . LYS A 1 187 ? -12.891 -10.172 23.017 1.00 98.31 187 LYS A C 1
ATOM 1497 O O . LYS A 1 187 ? -12.895 -11.393 22.863 1.00 98.31 187 LYS A O 1
ATOM 1502 N N . GLU A 1 188 ? -13.377 -9.323 22.110 1.00 98.12 188 GLU A N 1
ATOM 1503 C CA . GLU A 1 188 ? -13.989 -9.754 20.850 1.00 98.12 188 GLU A CA 1
ATOM 1504 C C . GLU A 1 188 ? -12.992 -10.531 19.985 1.00 98.12 188 GLU A C 1
ATOM 1506 O O . GLU A 1 188 ? -13.249 -11.679 19.628 1.00 98.12 188 GLU A O 1
ATOM 1511 N N . VAL A 1 189 ? -11.812 -9.962 19.716 1.00 96.69 189 VAL A N 1
ATOM 1512 C CA . VAL A 1 189 ? -10.784 -10.618 18.890 1.00 96.69 189 VAL A CA 1
ATOM 1513 C C . VAL A 1 189 ? -10.373 -11.969 19.482 1.00 96.69 189 VAL A C 1
ATOM 1515 O O . VAL A 1 189 ? -10.298 -12.960 18.760 1.00 96.69 189 VAL A O 1
ATOM 1518 N N . THR A 1 190 ? -10.163 -12.049 20.797 1.00 97.19 190 THR A N 1
ATOM 1519 C CA . THR A 1 190 ? -9.761 -13.294 21.473 1.00 97.19 190 THR A CA 1
ATOM 1520 C C . THR A 1 190 ? -10.856 -14.358 21.397 1.00 97.19 190 THR A C 1
ATOM 1522 O O . THR A 1 190 ? -10.565 -15.519 21.109 1.00 97.19 190 THR A O 1
ATOM 1525 N N . SER A 1 191 ? -12.118 -13.968 21.603 1.00 97.19 191 SER A N 1
ATOM 1526 C CA . SER A 1 191 ? -13.279 -14.857 21.466 1.00 97.19 191 SER A CA 1
ATOM 1527 C C . SER A 1 191 ? -13.376 -15.429 20.053 1.00 97.19 191 SER A C 1
ATOM 1529 O O . SER A 1 191 ? -13.525 -16.640 19.875 1.00 97.19 191 SER A O 1
ATOM 1531 N N . GLN A 1 192 ? -13.209 -14.577 19.041 1.00 97.44 192 GLN A N 1
ATOM 1532 C CA . GLN A 1 192 ? -13.264 -14.983 17.642 1.00 97.44 192 GLN A CA 1
ATOM 1533 C C . GLN A 1 192 ? -12.092 -15.913 17.269 1.00 97.44 192 GLN A C 1
ATOM 1535 O O . GLN A 1 192 ? -12.321 -16.971 16.688 1.00 97.44 192 GLN A O 1
ATOM 1540 N N . ILE A 1 193 ? -10.859 -15.624 17.707 1.00 96.94 193 ILE A N 1
ATOM 1541 C CA . ILE A 1 193 ? -9.694 -16.525 17.541 1.00 96.94 193 ILE A CA 1
ATOM 1542 C C . ILE A 1 193 ? -9.897 -17.870 18.268 1.00 96.94 193 ILE A C 1
ATOM 1544 O O . ILE A 1 193 ? -9.369 -18.915 17.864 1.00 96.94 193 ILE A O 1
ATOM 1548 N N . GLY A 1 194 ? -10.642 -17.870 19.374 1.00 96.94 194 GLY A N 1
ATOM 1549 C CA . GLY A 1 194 ? -11.061 -19.086 20.067 1.00 96.94 194 GLY A CA 1
ATOM 1550 C C . GLY A 1 194 ? -11.911 -20.000 19.180 1.00 96.94 194 GLY A C 1
ATOM 1551 O O . GLY A 1 194 ? -11.714 -21.214 19.211 1.00 96.94 194 GLY A O 1
ATOM 1552 N N . LYS A 1 195 ? -12.793 -19.410 18.363 1.00 96.31 195 LYS A N 1
ATOM 1553 C CA . LYS A 1 195 ? -13.752 -20.102 17.485 1.00 96.31 195 LYS A CA 1
ATOM 1554 C C . LYS A 1 195 ? -13.168 -20.479 16.122 1.00 96.31 195 LYS A C 1
ATOM 1556 O O . LYS A 1 195 ? -13.461 -21.559 15.623 1.00 96.31 195 LYS A O 1
ATOM 1561 N N . ASP A 1 196 ? -12.347 -19.613 15.534 1.00 95.94 196 ASP A N 1
ATOM 1562 C CA . ASP A 1 196 ? -11.767 -19.798 14.203 1.00 95.94 196 ASP A CA 1
ATOM 1563 C C . ASP A 1 196 ? -10.273 -19.437 14.209 1.00 95.94 196 ASP A C 1
ATOM 1565 O O . ASP A 1 196 ? -9.870 -18.282 14.369 1.00 95.94 196 ASP A O 1
ATOM 1569 N N . LYS A 1 197 ? -9.425 -20.453 14.000 1.00 94.94 197 LYS A N 1
ATOM 1570 C CA . LYS A 1 197 ? -7.962 -20.305 13.973 1.00 94.94 197 LYS A CA 1
ATOM 1571 C C . LYS A 1 197 ? -7.433 -19.609 12.718 1.00 94.94 197 LYS A C 1
ATOM 1573 O O . LYS A 1 197 ? -6.251 -19.282 12.684 1.00 94.94 197 LYS A O 1
ATOM 1578 N N . THR A 1 198 ? -8.275 -19.343 11.719 1.00 95.00 198 THR A N 1
ATOM 1579 C CA . THR A 1 198 ? -7.903 -18.586 10.514 1.00 95.00 198 THR A CA 1
ATOM 1580 C C . THR A 1 198 ? -7.994 -17.069 10.706 1.00 95.00 198 THR A C 1
ATOM 1582 O O . THR A 1 198 ? -7.426 -16.318 9.916 1.00 95.00 198 THR A O 1
ATOM 1585 N N . ILE A 1 199 ? -8.635 -16.590 11.779 1.00 94.94 199 ILE A N 1
ATOM 1586 C CA . ILE A 1 199 ? -8.809 -15.151 12.036 1.00 94.94 199 ILE A CA 1
ATOM 1587 C C . ILE A 1 199 ? -7.492 -14.379 12.166 1.00 94.94 199 ILE A C 1
ATOM 1589 O O . ILE A 1 199 ? -7.397 -13.314 11.556 1.00 94.94 199 ILE A O 1
ATOM 1593 N N . PRO A 1 200 ? -6.455 -14.873 12.874 1.00 93.69 200 PRO A N 1
ATOM 1594 C CA . PRO A 1 200 ? -5.164 -14.192 12.906 1.00 93.69 200 PRO A CA 1
ATOM 1595 C C . PRO A 1 200 ? -4.574 -13.979 11.508 1.00 93.69 200 PRO A C 1
ATOM 1597 O O . PRO A 1 200 ? -4.084 -12.891 11.223 1.00 93.69 200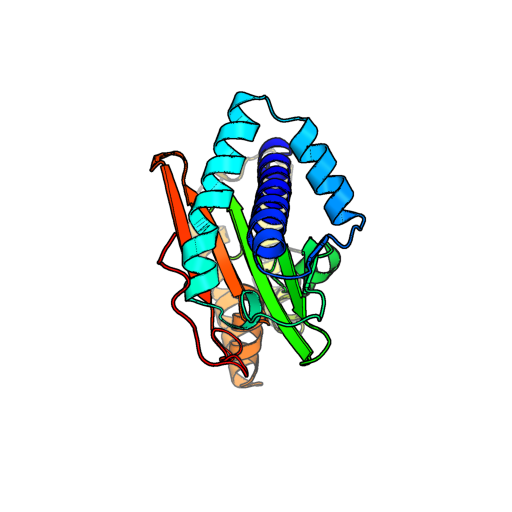 PRO A O 1
ATOM 1600 N N . LEU A 1 201 ? -4.676 -14.979 10.623 1.00 91.06 201 LEU A N 1
ATOM 1601 C CA . LEU A 1 201 ? -4.203 -14.874 9.241 1.00 91.06 201 LEU A CA 1
ATOM 1602 C C . LEU A 1 201 ? -4.960 -13.777 8.483 1.00 91.06 201 LEU A C 1
ATOM 1604 O O . LEU A 1 201 ? -4.334 -12.872 7.943 1.00 91.06 201 LEU A O 1
ATOM 1608 N N . ARG A 1 202 ? -6.298 -13.802 8.513 1.00 91.69 202 ARG A N 1
ATOM 1609 C CA . ARG A 1 202 ? -7.126 -12.795 7.823 1.00 91.69 202 ARG A CA 1
ATOM 1610 C C . ARG A 1 202 ? -6.905 -11.383 8.364 1.00 91.69 202 ARG A C 1
ATOM 1612 O O . ARG A 1 202 ? -6.901 -10.416 7.609 1.00 91.69 202 ARG A O 1
ATOM 1619 N N . PHE A 1 203 ? -6.686 -11.257 9.671 1.00 89.94 203 PHE A N 1
ATOM 1620 C CA . PHE A 1 203 ? -6.353 -9.978 10.288 1.00 89.94 203 PHE A CA 1
ATOM 1621 C C . PHE A 1 203 ? -4.998 -9.456 9.788 1.00 89.94 203 PHE A C 1
ATOM 1623 O O . PHE A 1 203 ? -4.885 -8.280 9.442 1.00 89.94 203 PHE A O 1
ATOM 1630 N N . VAL A 1 204 ? -3.980 -10.321 9.709 1.00 88.50 204 VAL A N 1
ATOM 1631 C CA . VAL A 1 204 ? -2.673 -9.971 9.131 1.00 88.50 204 VAL A CA 1
ATOM 1632 C C . VAL A 1 204 ? -2.823 -9.568 7.663 1.00 88.50 204 VAL A C 1
ATOM 1634 O O . VAL A 1 204 ? -2.311 -8.517 7.290 1.00 88.50 204 VAL A O 1
ATOM 1637 N N . GLU A 1 205 ? -3.592 -10.311 6.868 1.00 88.31 205 GLU A N 1
ATOM 1638 C CA . GLU A 1 205 ? -3.917 -9.976 5.472 1.00 88.31 205 GLU A CA 1
ATOM 1639 C C . GLU A 1 205 ? -4.579 -8.603 5.340 1.00 88.31 205 GLU A C 1
ATOM 1641 O O . GLU A 1 205 ? -4.228 -7.808 4.473 1.00 88.31 205 GLU A O 1
ATOM 1646 N N . TYR A 1 206 ? -5.516 -8.273 6.228 1.00 86.69 206 TYR A N 1
ATOM 1647 C CA . TYR A 1 206 ? -6.163 -6.968 6.213 1.00 86.69 206 TYR A CA 1
ATOM 1648 C C . TYR A 1 206 ? -5.205 -5.816 6.548 1.00 86.69 206 TYR A C 1
ATOM 1650 O O . TYR A 1 206 ? -5.373 -4.707 6.019 1.00 86.69 206 TYR A O 1
ATOM 1658 N N . VAL A 1 207 ? -4.250 -6.045 7.456 1.00 83.69 207 VAL A N 1
ATOM 1659 C CA . VAL A 1 207 ? -3.305 -5.023 7.927 1.00 83.69 207 VAL A CA 1
ATOM 1660 C C . VAL A 1 207 ? -2.131 -4.855 6.969 1.00 83.69 207 VAL A C 1
ATOM 1662 O O . VAL A 1 207 ? -1.776 -3.717 6.671 1.00 83.69 207 VAL A O 1
ATOM 1665 N N . LEU A 1 208 ? -1.527 -5.956 6.523 1.00 81.94 208 LEU A N 1
ATOM 1666 C CA . LEU A 1 208 ? -0.297 -5.969 5.729 1.00 81.94 208 LEU A CA 1
ATOM 1667 C C . LEU A 1 208 ? -0.545 -6.114 4.228 1.00 81.94 208 LEU A C 1
ATOM 1669 O O . LEU A 1 208 ? 0.302 -5.686 3.454 1.00 81.94 208 LEU A O 1
ATOM 1673 N N . GLY A 1 209 ? -1.694 -6.648 3.823 1.00 83.81 209 GLY A N 1
ATOM 1674 C CA . GLY A 1 209 ? -2.039 -6.919 2.432 1.00 83.81 209 GLY A CA 1
ATOM 1675 C C . GLY A 1 209 ? -2.169 -8.415 2.145 1.00 83.81 209 GLY A C 1
ATOM 1676 O O . GLY A 1 209 ? -1.580 -9.248 2.831 1.00 83.81 209 GLY A O 1
ATOM 1677 N N . LYS A 1 210 ? -2.948 -8.750 1.112 1.00 86.75 210 LYS A N 1
ATOM 1678 C CA . LYS A 1 210 ? -3.165 -10.136 0.641 1.00 86.75 210 LYS A CA 1
ATOM 1679 C C . LYS A 1 210 ? -2.124 -10.639 -0.358 1.00 86.75 210 LYS A C 1
ATOM 1681 O O . LYS A 1 210 ? -2.096 -11.823 -0.671 1.00 86.75 210 LYS A O 1
ATOM 1686 N N . TYR A 1 211 ? -1.307 -9.737 -0.885 1.00 90.00 211 TYR A N 1
ATOM 1687 C CA . TYR A 1 211 ? -0.317 -10.024 -1.914 1.00 90.00 211 TYR A CA 1
ATOM 1688 C C . TYR A 1 211 ? 1.044 -9.545 -1.451 1.00 90.00 211 TYR A C 1
ATOM 1690 O O . TYR A 1 211 ? 1.128 -8.571 -0.702 1.00 90.00 211 TYR A O 1
ATOM 1698 N N . ASP A 1 212 ? 2.098 -10.198 -1.928 1.00 92.88 212 ASP A N 1
ATOM 1699 C CA . ASP A 1 212 ? 3.449 -9.712 -1.698 1.00 92.88 212 ASP A CA 1
ATOM 1700 C C . ASP A 1 212 ? 3.738 -8.481 -2.565 1.00 92.88 212 ASP A C 1
ATOM 1702 O O . ASP A 1 212 ? 3.238 -8.342 -3.687 1.00 92.88 212 ASP A O 1
ATOM 1706 N N . PHE A 1 213 ? 4.544 -7.563 -2.036 1.00 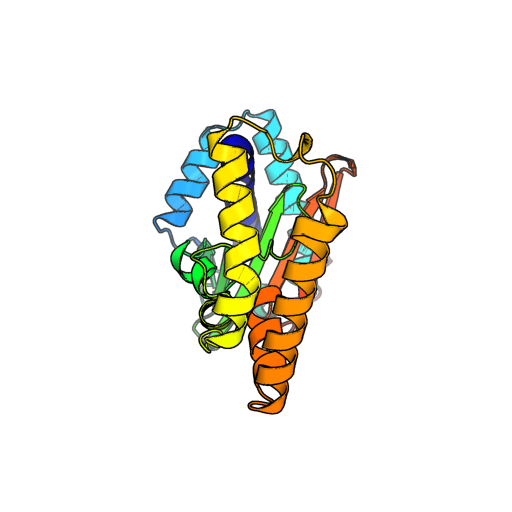94.62 213 PHE A N 1
ATOM 1707 C CA . PHE A 1 213 ? 4.857 -6.302 -2.703 1.00 94.62 213 PHE A CA 1
ATOM 1708 C C . PHE A 1 213 ? 6.158 -5.679 -2.199 1.00 94.62 213 PHE A C 1
ATOM 1710 O O . PHE A 1 213 ? 6.668 -6.006 -1.121 1.00 94.62 213 PHE A O 1
ATOM 1717 N N . TYR A 1 214 ? 6.661 -4.707 -2.957 1.00 95.56 214 TYR A N 1
ATOM 1718 C CA . TYR A 1 214 ? 7.707 -3.803 -2.493 1.00 95.56 214 TYR A CA 1
ATOM 1719 C C . TYR A 1 214 ? 7.111 -2.480 -2.048 1.00 95.56 214 TYR A C 1
ATOM 1721 O O . TYR A 1 214 ? 6.427 -1.797 -2.805 1.00 95.56 214 TYR A O 1
ATOM 1729 N N . LYS A 1 215 ? 7.394 -2.078 -0.814 1.00 93.94 215 LYS A N 1
ATOM 1730 C CA . LYS A 1 215 ? 7.067 -0.740 -0.334 1.00 93.94 215 LYS A CA 1
ATOM 1731 C C . LYS A 1 215 ? 8.180 0.217 -0.739 1.00 93.94 215 LYS A C 1
ATOM 1733 O O . LYS A 1 215 ? 9.303 0.057 -0.265 1.00 93.94 215 LYS A O 1
ATOM 1738 N N . VAL A 1 216 ? 7.860 1.199 -1.574 1.00 95.06 216 VAL A N 1
ATOM 1739 C CA . VAL A 1 216 ? 8.781 2.246 -2.033 1.00 95.06 216 VAL A CA 1
ATOM 1740 C C . VAL A 1 216 ? 8.394 3.556 -1.362 1.00 95.06 216 VAL A C 1
ATOM 1742 O O . VAL A 1 216 ? 7.254 4.007 -1.487 1.00 95.06 216 VAL A O 1
ATOM 1745 N N . ILE A 1 217 ? 9.321 4.157 -0.615 1.00 93.12 217 ILE A N 1
ATOM 1746 C CA . ILE A 1 217 ? 9.044 5.362 0.173 1.00 93.12 217 ILE A CA 1
ATOM 1747 C C . ILE A 1 217 ? 10.063 6.453 -0.141 1.00 93.12 217 ILE A C 1
ATOM 1749 O O . ILE A 1 217 ? 11.243 6.277 0.159 1.00 93.12 217 ILE A O 1
ATOM 1753 N N . SER A 1 218 ? 9.608 7.604 -0.647 1.00 92.44 218 SER A N 1
ATOM 1754 C CA . SER A 1 218 ? 10.431 8.824 -0.621 1.00 92.44 218 SER A CA 1
ATOM 1755 C C . SER A 1 218 ? 10.435 9.412 0.784 1.00 92.44 218 SER A C 1
ATOM 1757 O O . SER A 1 218 ? 9.369 9.650 1.367 1.00 92.44 218 SER A O 1
ATOM 1759 N N . VAL A 1 219 ? 11.626 9.662 1.326 1.00 89.38 219 VAL A N 1
ATOM 1760 C CA . VAL A 1 219 ? 11.835 10.361 2.596 1.00 89.38 219 VAL A CA 1
ATOM 1761 C C . VAL A 1 219 ? 12.636 11.630 2.324 1.00 89.38 219 VAL A C 1
ATOM 1763 O O . VAL A 1 219 ? 13.866 11.650 2.428 1.00 89.38 219 VAL A O 1
ATOM 1766 N N . ASP A 1 220 ? 11.932 12.712 1.994 1.00 85.69 220 ASP A N 1
ATOM 1767 C CA . ASP A 1 220 ? 12.538 13.945 1.475 1.00 85.69 220 ASP A CA 1
ATOM 1768 C C . ASP A 1 220 ? 13.491 14.592 2.480 1.00 85.69 220 ASP A C 1
ATOM 1770 O O . ASP A 1 220 ? 14.560 15.080 2.114 1.00 85.69 220 ASP A O 1
ATOM 1774 N N . SER A 1 221 ? 13.142 14.538 3.770 1.00 85.38 221 SER A N 1
ATOM 1775 C CA . SER A 1 221 ? 13.971 15.071 4.860 1.00 85.38 221 SER A CA 1
ATOM 1776 C C . SER A 1 221 ? 15.348 14.410 4.940 1.00 85.38 221 SER A C 1
ATOM 1778 O O . SER A 1 221 ? 16.297 15.028 5.417 1.00 85.38 221 SER A O 1
ATOM 1780 N N . LYS A 1 222 ? 15.461 13.169 4.454 1.00 87.12 222 LYS A N 1
ATOM 1781 C CA . LYS A 1 222 ? 16.712 12.410 4.380 1.00 87.12 222 LYS A CA 1
ATOM 1782 C C . LYS A 1 222 ? 17.279 12.344 2.964 1.00 87.12 222 LYS A C 1
ATOM 1784 O O . LYS A 1 222 ? 18.388 11.849 2.808 1.00 87.12 222 LYS A O 1
ATOM 1789 N N . ARG A 1 223 ? 16.543 12.830 1.954 1.00 86.56 223 ARG A N 1
ATOM 1790 C CA . ARG A 1 223 ? 16.859 12.692 0.522 1.00 86.56 223 ARG A CA 1
ATOM 1791 C C . ARG A 1 223 ? 17.184 11.248 0.131 1.00 86.56 223 ARG A C 1
ATOM 1793 O O . ARG A 1 223 ? 18.141 10.990 -0.591 1.00 86.56 223 ARG A O 1
ATOM 1800 N N . VAL A 1 224 ? 16.400 10.308 0.653 1.00 89.50 224 VAL A N 1
ATOM 1801 C CA . VAL A 1 224 ? 16.571 8.871 0.419 1.00 89.50 224 VAL A CA 1
ATOM 1802 C C . VAL A 1 224 ? 15.241 8.273 -0.010 1.00 89.50 224 VAL A C 1
ATOM 1804 O O . VAL A 1 224 ? 14.203 8.592 0.569 1.00 89.50 224 VAL A O 1
ATOM 1807 N N . THR A 1 225 ? 15.303 7.356 -0.972 1.00 92.50 225 THR A N 1
ATOM 1808 C CA . THR A 1 225 ? 14.200 6.457 -1.310 1.00 92.50 225 THR A CA 1
ATOM 1809 C C . THR A 1 225 ? 14.487 5.091 -0.704 1.00 92.50 225 THR A C 1
ATOM 1811 O O . THR A 1 225 ? 15.550 4.517 -0.939 1.00 92.50 225 THR A O 1
ATOM 1814 N N . THR A 1 226 ? 13.573 4.573 0.112 1.00 93.00 226 THR A N 1
ATOM 1815 C CA . THR A 1 226 ? 13.714 3.243 0.714 1.00 93.00 226 THR A CA 1
ATOM 1816 C C . THR A 1 226 ? 12.846 2.231 -0.015 1.00 93.00 226 THR A C 1
ATOM 1818 O O . THR A 1 226 ? 11.733 2.545 -0.434 1.00 93.00 226 THR A O 1
ATOM 1821 N N . ILE A 1 227 ? 13.353 1.004 -0.138 1.00 94.50 227 ILE A N 1
ATOM 1822 C CA . ILE A 1 227 ? 12.597 -0.143 -0.641 1.00 94.50 227 ILE A CA 1
ATOM 1823 C C . ILE A 1 227 ? 12.568 -1.196 0.460 1.00 94.50 227 ILE A C 1
ATOM 1825 O O . ILE A 1 227 ? 13.596 -1.513 1.057 1.00 94.50 227 ILE A O 1
ATOM 1829 N N . SER A 1 228 ? 11.386 -1.709 0.777 1.00 93.19 228 SER A N 1
ATOM 1830 C CA . SER A 1 228 ? 11.196 -2.791 1.747 1.00 93.19 228 SER A CA 1
ATOM 1831 C C . SER A 1 228 ? 10.358 -3.894 1.125 1.00 93.19 228 SER A C 1
ATOM 1833 O O . SER A 1 228 ? 9.332 -3.608 0.513 1.00 93.19 228 SER A O 1
ATOM 1835 N N . SER A 1 229 ? 10.780 -5.145 1.279 1.00 93.25 229 SER A N 1
ATOM 1836 C CA . SER A 1 229 ? 10.034 -6.299 0.788 1.00 93.25 229 SER A CA 1
ATOM 1837 C C . SER A 1 229 ? 9.016 -6.776 1.821 1.00 93.25 229 SER A C 1
ATOM 1839 O O . SER A 1 229 ? 9.330 -6.950 2.998 1.00 93.25 229 SER A O 1
ATOM 1841 N N . PHE A 1 230 ? 7.797 -7.030 1.358 1.00 92.31 230 PHE A N 1
ATOM 1842 C CA . PHE A 1 230 ? 6.758 -7.736 2.096 1.00 92.31 230 PHE A CA 1
ATOM 1843 C C . PHE A 1 230 ? 6.487 -9.029 1.329 1.00 92.31 230 PHE A C 1
ATOM 1845 O O . PHE A 1 230 ? 5.719 -9.020 0.379 1.00 92.31 230 PHE A O 1
ATOM 1852 N N . ASN A 1 231 ? 7.203 -10.101 1.688 1.00 92.31 231 ASN A N 1
ATOM 1853 C CA . ASN A 1 231 ? 7.220 -11.387 0.975 1.00 92.31 231 ASN A CA 1
ATOM 1854 C C . ASN A 1 231 ? 6.650 -12.510 1.859 1.00 92.31 231 ASN A C 1
ATOM 1856 O O . ASN A 1 231 ? 7.370 -13.424 2.263 1.00 92.31 231 ASN A O 1
ATOM 1860 N N . MET A 1 232 ? 5.386 -12.374 2.251 1.00 88.88 232 MET A N 1
ATOM 1861 C CA . MET A 1 232 ? 4.677 -13.284 3.153 1.00 88.88 232 MET A CA 1
ATOM 1862 C C . MET A 1 232 ? 4.312 -14.610 2.473 1.00 88.88 232 MET A C 1
ATOM 1864 O O . MET A 1 232 ? 4.301 -15.646 3.136 1.00 88.88 232 MET A O 1
ATOM 1868 N N . TYR A 1 233 ? 4.055 -14.589 1.164 1.00 89.81 233 TYR A N 1
ATOM 1869 C CA . TYR A 1 233 ? 3.658 -15.757 0.369 1.00 89.81 233 TYR A CA 1
ATOM 1870 C C . TYR A 1 233 ? 4.782 -16.277 -0.536 1.00 89.81 233 TYR A C 1
ATOM 1872 O O . TYR A 1 233 ? 4.645 -17.308 -1.200 1.00 89.81 233 TYR A O 1
ATOM 1880 N N . GLY A 1 234 ? 5.927 -15.595 -0.533 1.00 92.19 234 GLY A N 1
ATOM 1881 C CA . GLY A 1 234 ? 7.111 -15.991 -1.271 1.00 92.19 234 GLY A CA 1
ATOM 1882 C C . GLY A 1 234 ? 7.012 -15.702 -2.764 1.00 92.19 234 GLY A C 1
ATOM 1883 O O . GLY A 1 234 ? 7.749 -16.342 -3.511 1.00 92.19 234 GLY A O 1
ATOM 1884 N N . THR A 1 235 ? 6.112 -14.829 -3.231 1.00 93.06 235 THR A N 1
ATOM 1885 C CA . THR A 1 235 ? 5.892 -14.572 -4.666 1.00 93.06 235 THR A CA 1
ATOM 1886 C C . THR A 1 235 ? 6.888 -13.585 -5.277 1.00 93.06 235 THR A C 1
ATOM 1888 O O . THR A 1 235 ? 6.967 -13.514 -6.501 1.00 93.06 235 THR A O 1
ATOM 1891 N N . LEU A 1 236 ? 7.687 -12.892 -4.459 1.00 95.38 236 LEU A N 1
ATOM 1892 C CA . LEU A 1 236 ? 8.751 -11.984 -4.912 1.00 95.38 236 LEU A CA 1
ATOM 1893 C C . LEU A 1 236 ? 10.070 -12.715 -5.202 1.00 95.38 236 LEU A C 1
ATOM 1895 O O . LEU A 1 236 ? 10.312 -13.818 -4.698 1.00 95.38 236 LEU A O 1
ATOM 1899 N N . ASN A 1 237 ? 10.946 -12.069 -5.976 1.00 94.81 237 ASN A N 1
ATOM 1900 C CA . ASN A 1 237 ? 12.289 -12.524 -6.348 1.00 94.81 237 ASN A CA 1
ATOM 1901 C C . ASN A 1 237 ? 12.293 -13.953 -6.923 1.00 94.81 237 ASN A C 1
ATOM 1903 O O . ASN A 1 237 ? 13.064 -14.837 -6.526 1.00 94.81 237 ASN A O 1
ATOM 1907 N N . LYS A 1 238 ? 11.361 -14.218 -7.842 1.00 92.81 238 LYS A N 1
ATOM 1908 C CA . LYS A 1 238 ? 11.313 -15.489 -8.575 1.00 92.81 238 LYS A CA 1
ATOM 1909 C C . LYS A 1 238 ? 12.355 -15.477 -9.677 1.00 92.81 238 LYS A C 1
ATOM 1911 O O . LYS A 1 238 ? 12.519 -14.473 -10.345 1.00 92.81 238 LYS A O 1
ATOM 1916 N N . ARG A 1 239 ? 13.028 -16.605 -9.899 1.00 88.44 239 ARG A N 1
ATOM 1917 C CA . ARG A 1 239 ? 14.060 -16.736 -10.939 1.00 88.44 239 ARG A CA 1
ATOM 1918 C C . ARG A 1 239 ? 13.473 -16.494 -12.338 1.00 88.44 239 ARG A C 1
ATOM 1920 O O . ARG A 1 239 ? 12.400 -17.021 -12.631 1.00 88.44 239 ARG A O 1
ATOM 1927 N N . SER A 1 240 ? 14.216 -15.780 -13.182 1.00 84.94 240 SER A N 1
ATOM 1928 C CA . SER A 1 240 ? 13.987 -15.696 -14.630 1.00 84.94 240 SER A CA 1
ATOM 1929 C C . SER A 1 240 ? 14.340 -17.011 -15.333 1.00 84.94 240 SER A C 1
ATOM 1931 O O . SER A 1 240 ? 15.045 -17.857 -14.770 1.00 84.94 240 SER A O 1
ATOM 1933 N N . ARG A 1 241 ? 13.858 -17.200 -16.570 1.00 82.25 241 ARG A N 1
ATOM 1934 C CA . ARG A 1 241 ? 14.206 -18.370 -17.400 1.00 82.25 241 ARG A CA 1
ATOM 1935 C C . ARG A 1 241 ? 15.607 -18.224 -18.002 1.00 82.25 241 ARG A C 1
ATOM 1937 O O . ARG A 1 241 ? 16.324 -19.215 -18.115 1.00 82.25 241 ARG A O 1
ATOM 1944 N N . ALA A 1 242 ? 16.007 -17.004 -18.351 1.00 72.31 242 ALA A N 1
ATOM 1945 C CA . ALA A 1 242 ? 17.356 -16.668 -18.783 1.00 72.31 242 ALA A CA 1
ATOM 1946 C C . ALA A 1 242 ? 18.290 -16.446 -17.581 1.00 72.31 242 ALA A C 1
ATOM 1948 O O . ALA A 1 242 ? 17.902 -15.848 -16.573 1.00 72.31 242 ALA A O 1
ATOM 1949 N N . ALA A 1 243 ? 19.537 -16.914 -17.694 1.00 56.66 243 ALA A N 1
ATOM 1950 C CA . ALA A 1 243 ? 20.584 -16.609 -16.724 1.00 56.66 243 ALA A CA 1
ATOM 1951 C C . ALA A 1 243 ? 20.909 -15.106 -16.758 1.00 56.66 243 ALA A C 1
ATOM 1953 O O . ALA A 1 243 ? 21.027 -14.528 -17.836 1.00 56.66 243 ALA A O 1
ATOM 1954 N N . PHE A 1 244 ? 21.065 -14.483 -15.585 1.00 53.12 244 PHE A N 1
ATOM 1955 C CA . PHE A 1 244 ? 21.452 -13.076 -15.465 1.00 53.12 244 PHE A CA 1
ATOM 1956 C C . PHE A 1 244 ? 22.774 -12.806 -16.194 1.00 53.12 244 PHE A C 1
ATOM 1958 O O . PHE A 1 244 ? 23.837 -13.252 -15.759 1.00 53.12 244 PHE A O 1
ATOM 1965 N N . THR A 1 245 ? 22.727 -12.010 -17.255 1.00 50.78 245 THR A N 1
ATOM 1966 C CA . THR A 1 245 ? 23.896 -11.273 -17.737 1.00 50.78 245 THR A CA 1
ATOM 1967 C C . THR A 1 245 ? 24.005 -10.017 -16.870 1.00 50.78 245 THR A C 1
ATOM 1969 O O . THR A 1 245 ? 23.008 -9.328 -16.693 1.00 50.78 245 THR A O 1
ATOM 1972 N N . ASN A 1 246 ? 25.164 -9.740 -16.263 1.00 47.31 246 ASN A N 1
ATOM 1973 C CA . ASN A 1 246 ? 25.359 -8.609 -15.341 1.00 47.31 246 ASN A CA 1
ATOM 1974 C C . ASN A 1 246 ? 24.853 -7.275 -15.932 1.00 47.31 246 ASN A C 1
ATOM 1976 O O . ASN A 1 246 ? 25.505 -6.705 -16.801 1.00 47.31 246 ASN A O 1
ATOM 1980 N N . ILE A 1 247 ? 23.737 -6.753 -15.412 1.00 53.75 247 ILE A N 1
ATOM 1981 C CA . ILE A 1 247 ? 23.167 -5.444 -15.800 1.00 53.75 247 ILE A CA 1
ATOM 1982 C C . ILE A 1 247 ? 23.901 -4.280 -15.100 1.00 53.75 247 ILE A C 1
ATOM 1984 O O . ILE A 1 247 ? 23.744 -3.125 -15.466 1.00 53.75 247 ILE A O 1
ATOM 1988 N N . LEU A 1 248 ? 24.782 -4.562 -14.133 1.00 44.28 248 LEU A N 1
ATOM 1989 C CA . LEU A 1 248 ? 25.546 -3.549 -13.384 1.00 44.28 248 LEU A CA 1
ATOM 1990 C C . LEU A 1 248 ? 26.800 -3.018 -14.113 1.00 44.28 248 LEU A C 1
ATOM 1992 O O . LEU A 1 248 ? 27.692 -2.469 -13.473 1.00 44.28 248 LEU A O 1
ATOM 1996 N N . ALA A 1 249 ? 26.893 -3.185 -15.432 1.00 36.28 249 ALA A N 1
ATOM 1997 C CA . ALA A 1 249 ? 27.993 -2.664 -16.243 1.00 36.28 249 ALA A CA 1
ATOM 1998 C C . ALA A 1 249 ? 27.479 -1.659 -17.288 1.00 36.28 249 ALA A C 1
ATOM 2000 O O . ALA A 1 249 ? 27.604 -1.896 -18.488 1.00 36.28 249 ALA A O 1
ATOM 2001 N N . ALA A 1 250 ? 26.881 -0.557 -16.831 1.00 34.47 250 ALA A N 1
ATOM 2002 C CA . ALA A 1 250 ? 26.671 0.659 -17.618 1.00 34.47 250 ALA A CA 1
ATOM 2003 C C . ALA A 1 250 ? 26.611 1.876 -16.689 1.00 34.47 250 ALA A C 1
ATOM 2005 O O . ALA A 1 250 ? 25.830 1.825 -15.713 1.00 34.47 250 ALA A O 1
#

Secondary structure (DSSP, 8-state):
--HHHHHHHHHHHHHHHHHHHHHHHTTS-EEE---HHHHHHHHHHHTS-HHHHHHHHHHHHHTHHHHHHH-HHHH---SSPEEEEEPPHHHHHTT---SEEEEETTTTEEEEEEEEES---S-----BTTB-HHHHHHSSPPPHHHHHHHHHHHHHHHHHHHTT--GGG-S-HIIIIIHHHHHHHHHHHHHHHHH-TTHHHHHHHHHH-SS-EEEEEEEGGGTEEEEEEE-SSS-SSPPPSS--------

pLDDT: mean 90.13, std 11.51, range [34.47, 98.56]

Sequence (250 aa):
MSSKSNNQGRAYEYACLHALHDAVSALRPAQIVTNGSYDTAKTAWETLTGAEKTIFAISAQSAMATLFAMEPNIVEPTDDTLNLYIQSDRHGEEADVRDIIIERKDIIWEIGLSIKHNHLAVKHSRLAKTLDFGEKWYGVKCSDEYWRDVKPIFDFLEEEKSKGKRFKELDSKEDDVYVPLLNAFIKEVTSQIGKDKTIPLRFVEYVLGKYDFYKVISVDSKRVTTISSFNMYGTLNKRSRAAFTNILAA